Protein AF-A0A1V4XCW9-F1 (afdb_monomer)

Solvent-accessible surface area (backbone atoms only — not comparable to full-atom values): 20033 Å² total; per-residue (Å²): 127,62,71,46,76,52,77,39,90,44,66,61,58,43,36,72,59,49,71,72,40,57,70,70,56,43,50,50,51,51,46,51,49,26,52,54,48,49,51,53,38,52,75,67,67,59,54,74,45,78,21,30,33,41,34,39,37,40,27,34,53,61,89,70,92,69,70,61,66,30,37,52,61,34,38,53,49,46,48,46,66,32,39,36,74,55,40,26,84,46,72,50,64,82,24,41,66,46,79,45,79,48,78,47,79,40,89,50,46,22,29,34,44,34,44,31,52,49,78,91,74,78,90,78,79,98,69,96,74,84,88,85,92,74,85,83,91,84,80,89,85,80,87,88,79,87,87,83,91,84,81,89,86,85,88,79,92,82,81,86,76,82,77,77,81,76,78,90,66,85,81,62,92,49,61,95,77,58,79,28,65,54,40,99,88,38,76,74,34,51,79,41,70,45,45,62,88,55,59,72,63,80,49,80,86,63,50,78,41,62,34,56,51,36,49,61,49,40,48,72,29,35,50,99,82,27,43,38,40,42,50,73,63,30,56,49,63,40,84,87,50,79,66,46,68,47,46,58,91,91,50,73,60,70,68,50,53,51,52,50,49,66,77,46,51,68,57,81,79,72,52,71,66,58,50,50,53,50,51,53,51,53,51,53,57,51,55,68,65,68,71,70,70,84,79,80,85,81,92,76,88,81,80,78,80,84,85,81,85,77,83,81,90,81,89,80,134

pLDDT: mean 71.72, std 21.16, range [23.78, 92.94]

Nearest PDB structures (foldseek):
  2h8c-assembly2_D  TM=7.258E-01  e=3.796E-07  Escherichia coli
  1q8r-assembly1_B  TM=7.338E-01  e=4.925E-07  Escherichia coli
  2h8e-assembly1_A  TM=7.020E-01  e=1.225E-06  Escherichia coli
  3ct4-assembly1_A  TM=6.502E-01  e=2.212E-01  Lactococcus lactis subsp. lactis
  6bdx-assembly1_A  TM=5.555E-01  e=9.258E-01  Neisseria gonorrhoeae

Radius of gyration: 31.02 Å; Cα contacts (8 Å, |Δi|>4): 331; chains: 1; bounding box: 68×85×76 Å

Mean predicted aligned error: 20.86 Å

Secondary structure (DSSP, 8-state):
--EEEEEESSPPPPHHHHHHS-HHHHHHHHHHHHHHHHHHHHHTT----SSEEEEEEEEESS-----HHHHHHHHHHHHHHHHBTTTBS--STTTEEEEEEEEEE-SS-EEEEEEEEPP-------------S-PPP-----------------------------TTPPP-TTGGG---SS-TT-TTGGGSEE-TTS-----TTTTTSHHHHHHHHHHHHS-TT--BEEHHHHHS-----TT---B-TTS-HHHHHHHHHHHSPPPPPPPHHHHHHHHHHHHHHHHHHH------------PPPP-----------

Sequence (317 aa):
MKSMTFSLPFLPPSLNAYRNNHWRKQRSEEKTWKDYIAVKWAEMGRPKLKAVRIAMVFSFPDRRTRDLDNYLATGSKLVGDAVKGLFISDDSPEHLTAWSFRFEFGDEAKTTVVIEEADRKDGGCISGGQAAFWEDPSAPSSKMTAGEQVSAERLSGRQEMEVVPTSGRPVCTLYENCIAPLCPLDRSSLNGIWYPDEEICRSRIHGNLSWMRAQRKIAKSANRTSGYFTLAMLNRNCIIRPGITGLDPNEPEEPQLKRWLDDHPVKREMSEEEILMRKSLAQRCLVRKGDKVPVEGVSTPISKPPLKRGEGRKKCP

Foldseek 3Di:
DDKDKDKDQAAFPFQVVLVPDDVVVNVVSLVVLLVVVQVSCVVVVQAAAAAKEKEKEWEAQDPDDDDVVRRVVRVCVSNLSNCDPGHYVHSPCRRHVYYHYHYHYDNGTMMMMMIDHDDDDDDDDDDDDDDDDDDDPDDDDDDDDDDDDDDDDDDDDDDPPPPDDDPDQDDDPCVVPDQAQADPSDPVSLQDKAALPGDQDPDPVCCPQQLNVQSVLCNVQADNVQAIDHNVRSNAQFDRHRHHHHDHPVDDDPVRVVVSPVVTDHDDDDPPVRVVVVVVVVVVVVVVVVPPDDDDDDDDDDDDDDDDDDDDDDDDD

Structure (mmCIF, N/CA/C/O backbone):
data_AF-A0A1V4XCW9-F1
#
_entry.id   AF-A0A1V4XCW9-F1
#
loop_
_atom_site.group_PDB
_atom_site.id
_atom_site.type_symbol
_atom_site.label_atom_id
_atom_site.label_alt_id
_atom_site.label_comp_id
_atom_site.label_asym_id
_atom_site.label_entity_id
_atom_site.label_seq_id
_atom_site.pdbx_PDB_ins_code
_atom_site.Cartn_x
_atom_site.Cartn_y
_atom_site.Cartn_z
_atom_site.occupancy
_atom_site.B_iso_or_equiv
_atom_site.auth_seq_id
_atom_site.auth_comp_id
_atom_site.auth_asym_id
_atom_site.auth_atom_id
_atom_site.pdbx_PDB_model_num
ATOM 1 N N . MET A 1 1 ? -16.911 -3.435 35.996 1.00 61.16 1 MET A N 1
ATOM 2 C CA . MET A 1 1 ? -16.284 -2.813 34.812 1.00 61.16 1 MET A CA 1
ATOM 3 C C . MET A 1 1 ? -17.079 -3.224 33.592 1.00 61.16 1 MET A C 1
ATOM 5 O O . MET A 1 1 ? -17.386 -4.404 33.460 1.00 61.16 1 MET A O 1
ATOM 9 N N . LYS A 1 2 ? -17.503 -2.268 32.764 1.00 78.88 2 LYS A N 1
ATOM 10 C CA . LYS A 1 2 ? -18.264 -2.569 31.551 1.00 78.88 2 LYS A CA 1
ATOM 11 C C . LYS A 1 2 ? -17.269 -2.859 30.427 1.00 78.88 2 LYS A C 1
ATOM 13 O O . LYS A 1 2 ? -16.541 -1.956 30.024 1.00 78.88 2 LYS A O 1
ATOM 18 N N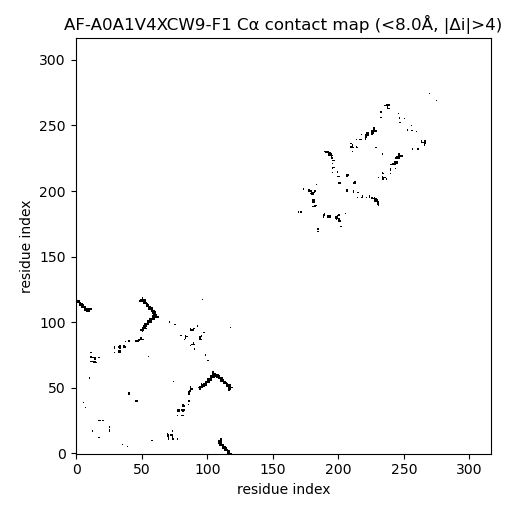 . SER A 1 3 ? -17.223 -4.103 29.957 1.00 86.94 3 SER A N 1
ATOM 19 C CA . SER A 1 3 ? -16.445 -4.495 28.779 1.00 86.94 3 SER A CA 1
ATOM 20 C C . SER A 1 3 ? -17.378 -4.777 27.605 1.00 86.94 3 SER A C 1
ATOM 22 O O . SER A 1 3 ? -18.493 -5.277 27.762 1.00 86.94 3 SER A O 1
ATOM 24 N N . MET A 1 4 ? -16.943 -4.390 26.414 1.00 90.69 4 MET A N 1
ATOM 25 C CA . MET A 1 4 ? -17.666 -4.565 25.160 1.00 90.69 4 MET A CA 1
ATOM 26 C C . MET A 1 4 ? -16.711 -5.168 24.152 1.00 90.69 4 MET A C 1
ATOM 28 O O . MET A 1 4 ? -15.603 -4.672 23.987 1.00 90.69 4 MET A O 1
ATOM 32 N N . THR A 1 5 ? -17.139 -6.219 23.466 1.00 92.88 5 THR A N 1
ATOM 33 C CA . THR A 1 5 ? -16.311 -6.894 22.466 1.00 92.88 5 THR A CA 1
ATOM 34 C C . THR A 1 5 ? -17.093 -7.036 21.177 1.00 92.88 5 THR A C 1
ATOM 36 O O . THR A 1 5 ? -18.246 -7.462 21.193 1.00 92.88 5 THR A O 1
ATOM 39 N N . PHE A 1 6 ? -16.465 -6.700 20.056 1.00 91.06 6 PHE A N 1
ATOM 40 C CA . PHE A 1 6 ? -17.024 -6.936 18.731 1.00 91.06 6 PHE A CA 1
ATOM 41 C C . PHE A 1 6 ? -15.922 -7.263 17.722 1.00 91.06 6 PHE A C 1
ATOM 43 O O . PHE A 1 6 ? -14.761 -6.896 17.898 1.00 91.06 6 PHE A O 1
ATOM 50 N N . SER A 1 7 ? -16.291 -7.959 16.649 1.00 89.38 7 SER A N 1
ATOM 51 C CA . SER A 1 7 ? -15.378 -8.355 15.578 1.00 89.38 7 SER A CA 1
ATOM 52 C C . SER A 1 7 ? -15.659 -7.606 14.277 1.00 89.38 7 SER A C 1
ATOM 54 O O . SER A 1 7 ? -16.801 -7.278 13.943 1.00 89.38 7 SER A O 1
ATOM 56 N N . LEU A 1 8 ? -14.585 -7.347 13.538 1.00 88.25 8 LEU A N 1
ATOM 57 C CA . LEU A 1 8 ? -14.571 -6.811 12.185 1.00 88.25 8 LEU A CA 1
ATOM 58 C C . LEU A 1 8 ? -14.056 -7.906 11.238 1.00 88.25 8 LEU A C 1
ATOM 60 O O . LEU A 1 8 ? -13.024 -8.513 11.544 1.00 88.25 8 LEU A O 1
ATOM 64 N N . PRO A 1 9 ? -14.708 -8.149 10.086 1.00 86.56 9 PRO A N 1
ATOM 65 C CA . PRO A 1 9 ? -14.378 -9.256 9.180 1.00 86.56 9 PRO A CA 1
ATOM 66 C C . PRO A 1 9 ? -13.157 -8.968 8.284 1.00 86.56 9 PRO A C 1
ATOM 68 O O . PRO A 1 9 ? -13.053 -9.477 7.172 1.00 86.56 9 PRO A O 1
ATOM 71 N N . PHE A 1 10 ? -12.264 -8.078 8.714 1.00 85.88 10 PHE A N 1
ATOM 72 C CA . PHE A 1 10 ? -11.075 -7.692 7.966 1.00 85.88 10 PHE A CA 1
ATOM 73 C C . PHE A 1 10 ? -9.949 -7.245 8.900 1.00 85.88 10 PHE A C 1
ATOM 75 O O . PHE A 1 10 ? -10.158 -6.896 10.065 1.00 85.88 10 PHE A O 1
ATOM 82 N N . LEU A 1 11 ? -8.733 -7.245 8.357 1.00 85.50 11 LEU A N 1
ATOM 83 C CA . LEU A 1 11 ? -7.527 -6.710 8.985 1.00 85.50 11 LEU A CA 1
ATOM 84 C C . LEU A 1 11 ? -7.263 -5.287 8.484 1.00 85.50 11 LEU A C 1
ATOM 86 O O . LEU A 1 11 ? -7.610 -4.979 7.339 1.00 85.50 11 LEU A O 1
ATOM 90 N N . PRO A 1 12 ? -6.615 -4.416 9.277 1.00 84.81 12 PRO A N 1
ATOM 91 C CA . PRO A 1 12 ? -6.195 -3.124 8.763 1.00 84.81 12 PRO A CA 1
ATOM 92 C C . PRO A 1 12 ? -5.163 -3.331 7.650 1.00 84.81 12 PRO A C 1
ATOM 94 O O . PRO A 1 12 ? -4.365 -4.277 7.706 1.00 84.81 12 PRO A O 1
ATOM 97 N N . PRO A 1 13 ? -5.136 -2.455 6.632 1.00 80.81 13 PRO A N 1
ATOM 98 C CA . PRO A 1 13 ? -4.057 -2.488 5.663 1.00 80.81 13 PRO A CA 1
ATOM 99 C C . PRO A 1 13 ? -2.724 -2.267 6.384 1.00 80.81 13 PRO A C 1
ATOM 101 O O . PRO A 1 13 ? -2.651 -1.557 7.386 1.00 80.81 13 PRO A O 1
ATOM 104 N N . SER A 1 14 ? -1.641 -2.838 5.856 1.00 77.31 14 SER A N 1
ATOM 105 C CA . SER A 1 14 ? -0.312 -2.519 6.380 1.00 77.31 14 SER A CA 1
ATOM 106 C C . SER A 1 14 ? -0.042 -1.018 6.245 1.00 77.31 14 SER A C 1
ATOM 108 O O . SER A 1 14 ? -0.452 -0.399 5.259 1.00 77.31 14 SER A O 1
ATOM 110 N N . LEU A 1 15 ? 0.697 -0.427 7.186 1.00 76.88 15 LEU A N 1
ATOM 111 C CA . LEU A 1 15 ? 1.040 1.001 7.158 1.00 76.88 15 LEU A CA 1
ATOM 112 C C . LEU A 1 15 ? 1.657 1.431 5.821 1.00 76.88 15 LEU A C 1
ATOM 114 O O . LEU A 1 15 ? 1.330 2.490 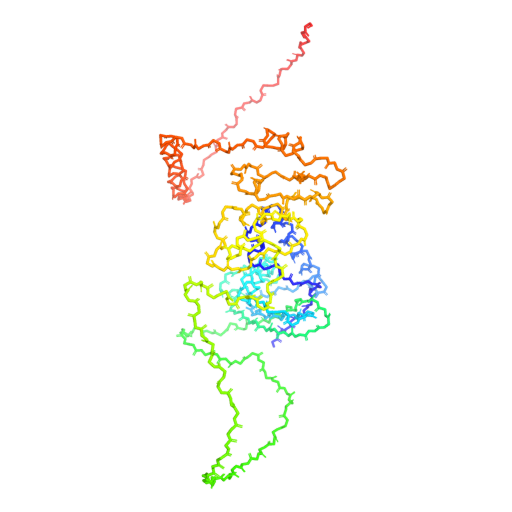5.285 1.00 76.88 15 LEU A O 1
ATOM 118 N N . ASN A 1 16 ? 2.505 0.580 5.242 1.00 73.62 16 ASN A N 1
ATOM 119 C CA . ASN A 1 16 ? 3.094 0.814 3.928 1.00 73.62 16 ASN A CA 1
ATOM 120 C C . ASN A 1 16 ? 2.043 0.853 2.811 1.00 73.62 16 ASN A C 1
ATOM 122 O O . ASN A 1 16 ? 2.125 1.706 1.927 1.00 73.62 16 ASN A O 1
ATOM 126 N N . ALA A 1 17 ? 1.044 -0.029 2.833 1.00 72.06 17 ALA A N 1
ATOM 127 C CA . ALA A 1 17 ? -0.061 0.031 1.882 1.00 72.06 17 ALA A CA 1
ATOM 128 C C . ALA A 1 17 ? -0.938 1.269 2.129 1.00 72.06 17 ALA A C 1
ATOM 130 O O . ALA A 1 17 ? -1.291 1.973 1.184 1.00 72.06 17 ALA A O 1
ATOM 131 N N . TYR A 1 18 ? -1.237 1.572 3.394 1.00 76.88 18 TYR A N 1
ATOM 132 C CA . TYR A 1 18 ? -2.074 2.697 3.787 1.00 76.88 18 TYR A CA 1
ATOM 133 C C . TYR A 1 18 ? -1.472 4.038 3.349 1.00 76.88 18 TYR A C 1
ATOM 135 O O . TYR A 1 18 ? -2.113 4.791 2.619 1.00 76.88 18 TYR A O 1
ATOM 143 N N . ARG A 1 19 ? -0.205 4.305 3.692 1.00 73.12 19 ARG A N 1
ATOM 144 C CA . ARG A 1 19 ? 0.488 5.572 3.388 1.00 73.12 19 ARG A CA 1
ATOM 145 C C . ARG A 1 19 ? 0.697 5.817 1.898 1.00 73.12 19 ARG A C 1
ATOM 147 O O . ARG A 1 19 ? 0.644 6.963 1.465 1.00 73.12 19 ARG A O 1
ATOM 154 N N . ASN A 1 20 ? 0.940 4.760 1.125 1.00 70.50 20 ASN A N 1
ATOM 155 C CA . ASN A 1 20 ? 1.192 4.874 -0.312 1.00 70.50 20 ASN A CA 1
ATOM 156 C C . ASN A 1 20 ? -0.097 4.921 -1.149 1.00 70.50 20 ASN A C 1
ATOM 158 O O . ASN A 1 20 ? -0.039 5.225 -2.341 1.00 70.50 20 ASN A O 1
ATOM 162 N N . ASN A 1 21 ? -1.259 4.626 -0.558 1.00 73.88 21 ASN A N 1
ATOM 163 C CA . ASN A 1 21 ? -2.537 4.760 -1.245 1.00 73.88 21 ASN A CA 1
ATOM 164 C C . ASN A 1 21 ? -2.894 6.236 -1.468 1.00 73.88 21 ASN A C 1
ATOM 166 O O . ASN A 1 21 ? -2.635 7.104 -0.640 1.00 73.88 21 ASN A O 1
ATOM 170 N N . HIS A 1 22 ? -3.571 6.512 -2.582 1.00 77.56 22 HIS A N 1
ATOM 171 C CA . HIS A 1 22 ? -4.156 7.825 -2.833 1.00 77.56 22 HIS A CA 1
ATOM 172 C C . HIS A 1 22 ? -5.149 8.196 -1.715 1.00 77.56 22 HIS A C 1
ATOM 174 O O . HIS A 1 22 ? -5.923 7.346 -1.269 1.00 77.56 22 HIS A O 1
ATOM 180 N N . TRP A 1 23 ? -5.188 9.472 -1.312 1.00 71.19 23 TRP A N 1
ATOM 181 C CA . TRP A 1 23 ? -6.018 9.976 -0.203 1.00 71.19 23 TRP A CA 1
ATOM 182 C C . TRP A 1 23 ? -7.498 9.577 -0.312 1.00 71.19 23 TRP A C 1
ATOM 184 O O . TRP A 1 23 ? -8.164 9.361 0.694 1.00 71.19 23 TRP A O 1
ATOM 194 N N . ARG A 1 24 ? -8.028 9.431 -1.536 1.00 72.88 24 ARG A N 1
ATOM 195 C CA . ARG A 1 24 ? -9.410 8.971 -1.765 1.00 72.88 24 ARG A CA 1
ATOM 196 C C . ARG A 1 24 ? -9.630 7.536 -1.277 1.00 72.88 24 ARG A C 1
ATOM 198 O O . ARG A 1 24 ? -10.672 7.250 -0.702 1.00 72.88 24 ARG A O 1
ATOM 205 N N . LYS A 1 25 ? -8.657 6.651 -1.498 1.00 75.50 25 LYS A N 1
ATOM 206 C CA . LYS A 1 25 ? -8.704 5.256 -1.047 1.00 75.50 25 LYS A CA 1
ATOM 207 C C . LYS A 1 25 ? -8.477 5.160 0.462 1.00 75.50 25 LYS A C 1
ATOM 209 O O . LYS A 1 25 ? -9.188 4.408 1.107 1.00 75.50 25 LYS A O 1
ATOM 214 N N . GLN A 1 26 ? -7.583 5.982 1.022 1.00 81.75 26 GLN A N 1
ATOM 215 C CA . GLN A 1 26 ? -7.432 6.116 2.480 1.00 81.75 26 GLN A CA 1
ATOM 216 C C . GLN A 1 26 ? -8.751 6.536 3.141 1.00 81.75 26 GLN A C 1
ATOM 218 O O . GLN A 1 26 ? -9.219 5.854 4.039 1.00 81.75 26 GLN A O 1
ATOM 223 N N . ARG A 1 27 ? -9.418 7.579 2.627 1.00 80.12 27 ARG A N 1
ATOM 224 C CA . ARG A 1 27 ? -10.739 7.994 3.132 1.00 80.12 27 ARG A CA 1
ATOM 225 C C . ARG A 1 27 ? -11.809 6.922 2.972 1.00 80.12 27 ARG A C 1
ATOM 227 O O . ARG A 1 27 ? -12.695 6.833 3.810 1.00 80.12 27 ARG A O 1
ATOM 234 N N . SER A 1 28 ? -11.767 6.156 1.882 1.00 80.06 28 SER A N 1
ATOM 235 C CA . SER A 1 28 ? -12.690 5.035 1.693 1.00 80.06 28 SER A CA 1
ATOM 236 C C . SER A 1 28 ? -12.480 3.972 2.766 1.00 80.06 28 SER A C 1
ATOM 238 O O . SER A 1 28 ? -13.460 3.481 3.305 1.00 80.06 28 SER A O 1
ATOM 240 N N . GLU A 1 29 ? -11.227 3.655 3.096 1.00 84.81 29 GLU A N 1
ATOM 241 C CA . GLU A 1 29 ? -10.878 2.723 4.169 1.00 84.81 29 GLU A CA 1
ATOM 242 C C . GLU A 1 29 ? -11.327 3.263 5.533 1.00 84.81 29 GLU A C 1
ATOM 244 O O . GLU A 1 29 ? -12.077 2.598 6.236 1.00 84.81 29 GLU A O 1
ATOM 249 N N . GLU A 1 30 ? -10.964 4.506 5.872 1.00 88.69 30 GLU A N 1
ATOM 250 C CA . GLU A 1 30 ? -11.410 5.174 7.105 1.00 88.69 30 GLU A CA 1
ATOM 251 C C . GLU A 1 30 ? -12.933 5.154 7.235 1.00 88.69 30 GLU A C 1
ATOM 253 O O . GLU A 1 30 ? -13.461 4.888 8.312 1.00 88.69 30 GLU A O 1
ATOM 258 N N . LYS A 1 31 ? -13.647 5.408 6.133 1.00 88.50 31 LYS A N 1
ATOM 259 C CA . LYS A 1 31 ? -15.105 5.348 6.102 1.00 88.50 31 LYS A CA 1
ATOM 260 C C . LYS A 1 31 ? -15.612 3.933 6.381 1.00 88.50 31 LYS A C 1
ATOM 262 O O . LYS A 1 31 ? -16.481 3.788 7.228 1.00 88.50 31 LYS A O 1
ATOM 267 N N . THR A 1 32 ? -15.065 2.907 5.729 1.00 86.38 32 THR A N 1
ATOM 268 C CA . THR A 1 32 ? -15.453 1.510 5.980 1.00 86.38 32 THR A CA 1
ATOM 269 C C . THR A 1 32 ? -15.296 1.155 7.458 1.00 86.38 32 THR A C 1
ATOM 271 O O . THR A 1 32 ? -16.225 0.629 8.064 1.00 86.38 32 THR A O 1
ATOM 274 N N . TRP A 1 33 ? -14.158 1.494 8.067 1.00 90.75 33 TRP A N 1
ATOM 275 C CA . TRP A 1 33 ? -13.916 1.235 9.489 1.00 90.75 33 TRP A CA 1
ATOM 276 C C . TRP A 1 33 ? -14.916 1.969 10.387 1.00 90.75 33 TRP A C 1
ATOM 278 O O . TRP A 1 33 ? -15.499 1.358 11.284 1.00 90.75 33 TRP A O 1
ATOM 288 N N . LYS A 1 34 ? -15.169 3.253 10.108 1.00 91.19 34 LYS A N 1
ATOM 289 C CA . LYS A 1 34 ? -16.169 4.060 10.822 1.00 91.19 34 LYS A CA 1
ATOM 290 C C . LYS A 1 34 ? -17.568 3.474 10.717 1.00 91.19 34 LYS A C 1
ATOM 292 O O . LYS A 1 34 ? -18.239 3.355 11.735 1.00 91.19 34 LYS A O 1
ATOM 297 N N . ASP A 1 35 ? -17.986 3.080 9.520 1.00 90.06 35 ASP A N 1
ATOM 298 C CA . ASP A 1 35 ? -19.326 2.553 9.271 1.00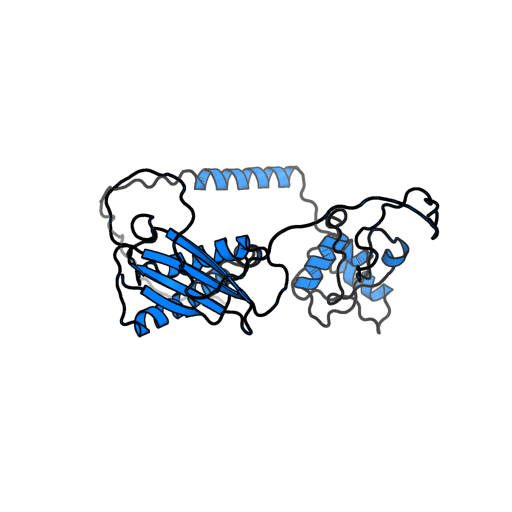 90.06 35 ASP A CA 1
ATOM 299 C C . ASP A 1 35 ? -19.535 1.223 10.017 1.00 90.06 35 ASP A C 1
ATOM 301 O O . ASP A 1 35 ? -20.531 1.065 10.722 1.00 90.06 35 ASP A O 1
ATOM 305 N N . TYR A 1 36 ? -18.574 0.293 9.959 1.00 90.56 36 TYR A N 1
ATOM 306 C CA . TYR A 1 36 ? -18.667 -0.979 10.688 1.00 90.56 36 TYR A CA 1
ATOM 307 C C . TYR A 1 36 ? -18.702 -0.785 12.207 1.00 90.56 36 TYR A C 1
ATOM 309 O O . TYR A 1 36 ? -19.537 -1.379 12.892 1.00 90.56 36 TYR A O 1
ATOM 317 N N . ILE A 1 37 ? -17.818 0.059 12.744 1.00 91.12 37 ILE A N 1
ATOM 318 C CA . ILE A 1 37 ? -17.775 0.338 14.184 1.00 91.12 37 ILE A CA 1
ATOM 319 C C . ILE A 1 37 ? -19.049 1.071 14.626 1.00 91.12 37 ILE A C 1
ATOM 321 O O . ILE A 1 37 ? -19.578 0.764 15.691 1.00 91.12 37 ILE A O 1
ATOM 325 N N . ALA A 1 38 ? -19.598 1.969 13.803 1.00 88.00 38 ALA A N 1
ATOM 326 C CA . ALA A 1 38 ? -20.871 2.638 14.067 1.00 88.00 38 ALA A CA 1
ATOM 327 C C . ALA A 1 38 ? -22.053 1.665 14.114 1.00 88.00 38 ALA A C 1
ATOM 329 O O . ALA A 1 38 ? -22.908 1.790 14.992 1.00 88.00 38 ALA A O 1
ATOM 330 N N . VAL A 1 39 ? -22.087 0.676 13.216 1.00 90.06 39 VAL A N 1
ATOM 331 C CA . VAL A 1 39 ? -23.091 -0.396 13.250 1.00 90.06 39 VAL A CA 1
ATOM 332 C C . VAL A 1 39 ? -22.960 -1.198 14.544 1.00 90.06 39 VAL A C 1
ATOM 334 O O . VAL A 1 39 ? -23.947 -1.339 15.263 1.00 90.06 39 VAL A O 1
ATOM 337 N N . LYS A 1 40 ? -21.747 -1.630 14.914 1.00 89.75 40 LYS A N 1
ATOM 338 C CA . LYS A 1 40 ? -21.512 -2.359 16.174 1.00 89.75 40 LYS A CA 1
ATOM 339 C C . LYS A 1 40 ? -21.862 -1.537 17.411 1.00 89.75 40 LYS A C 1
ATOM 341 O O . LYS A 1 40 ? -22.488 -2.045 18.336 1.00 89.75 40 LYS A O 1
ATOM 346 N N . TRP A 1 41 ? -21.537 -0.251 17.414 1.00 90.62 41 TRP A N 1
ATOM 347 C CA . TRP A 1 41 ? -21.943 0.682 18.461 1.00 90.62 41 TRP A CA 1
ATOM 348 C C . TRP A 1 41 ? -23.468 0.789 18.588 1.00 90.62 41 TRP A C 1
ATOM 350 O O . TRP A 1 41 ? -24.001 0.773 19.700 1.00 90.62 41 TRP A O 1
ATOM 360 N N . ALA A 1 42 ? -24.181 0.866 17.463 1.00 89.44 42 ALA A N 1
ATOM 361 C CA . ALA A 1 42 ? -25.637 0.912 17.450 1.00 89.44 42 ALA A CA 1
ATOM 362 C C . ALA A 1 42 ? -26.268 -0.403 17.940 1.00 89.44 42 ALA A C 1
ATOM 364 O O . ALA A 1 42 ? -27.190 -0.344 18.752 1.00 89.44 42 ALA A O 1
ATOM 365 N N . GLU A 1 43 ? -25.744 -1.557 17.513 1.00 88.25 43 GLU A N 1
ATOM 366 C CA . GLU A 1 43 ? -26.160 -2.892 17.980 1.00 88.25 43 GLU A CA 1
ATOM 367 C C . GLU A 1 43 ? -26.004 -3.040 19.502 1.00 88.25 43 GLU A C 1
ATOM 369 O O . GLU A 1 43 ? -26.848 -3.641 20.160 1.00 88.25 43 GLU A O 1
ATOM 374 N N . MET A 1 44 ? -24.971 -2.426 20.085 1.00 88.12 44 MET A N 1
ATOM 375 C CA . MET A 1 44 ? -24.712 -2.433 21.530 1.00 88.12 44 MET A CA 1
ATOM 376 C C . MET A 1 44 ? -25.527 -1.396 22.325 1.00 88.12 44 MET A C 1
ATOM 378 O O . MET A 1 44 ? -25.251 -1.161 23.504 1.00 88.12 44 MET A O 1
ATOM 382 N N . GLY A 1 45 ? -26.518 -0.749 21.707 1.00 88.56 45 GLY A N 1
ATOM 383 C CA . GLY A 1 45 ? -27.382 0.222 22.382 1.00 88.56 45 GLY A CA 1
ATOM 384 C C . GLY A 1 45 ? -26.764 1.613 22.534 1.00 88.56 45 GLY A C 1
ATOM 385 O O . GLY A 1 45 ? -27.136 2.354 23.441 1.00 88.56 45 GLY A O 1
ATOM 386 N N . ARG A 1 46 ? -25.831 1.983 21.646 1.00 90.06 46 ARG A N 1
ATOM 387 C CA . ARG A 1 46 ? -25.215 3.322 21.567 1.00 90.06 46 ARG A CA 1
ATOM 388 C C . ARG A 1 46 ? -24.577 3.800 22.882 1.00 90.06 46 ARG A C 1
ATOM 390 O O . ARG A 1 46 ? -24.863 4.912 23.340 1.00 90.06 46 ARG A O 1
ATOM 397 N N . PRO A 1 47 ? -23.717 2.983 23.511 1.00 90.06 47 PRO A N 1
ATOM 398 C CA . PRO A 1 47 ? -23.096 3.338 24.776 1.00 90.06 47 PRO A CA 1
ATOM 399 C C . PRO A 1 47 ? -22.192 4.566 24.631 1.00 90.06 47 PRO A C 1
ATOM 401 O O . PRO A 1 47 ? -21.487 4.716 23.634 1.00 90.06 47 PRO A O 1
ATOM 404 N N . LYS A 1 48 ? -22.178 5.416 25.659 1.00 89.31 48 LYS A N 1
ATOM 405 C CA . LYS A 1 48 ? -21.211 6.507 25.810 1.00 89.31 48 LYS A CA 1
ATOM 406 C C . LYS A 1 48 ? -20.429 6.297 27.099 1.00 89.31 48 LYS A C 1
ATOM 408 O O . LYS A 1 48 ? -21.033 6.142 28.157 1.00 89.31 48 LYS A O 1
ATOM 413 N N . LEU A 1 49 ? -19.110 6.282 26.984 1.00 87.88 49 LEU A N 1
ATOM 414 C CA . LEU A 1 49 ? -18.146 6.019 28.045 1.00 87.88 49 LEU A CA 1
ATOM 415 C C . LEU A 1 49 ? -17.297 7.277 28.259 1.00 87.88 49 LEU A C 1
ATOM 417 O O . LEU A 1 49 ? -17.020 8.023 27.318 1.00 87.88 49 LEU A O 1
ATOM 421 N N . LYS A 1 50 ? -16.899 7.535 29.507 1.00 85.56 50 LYS A N 1
ATOM 422 C CA . LYS A 1 50 ? -16.087 8.720 29.839 1.00 85.56 50 LYS A CA 1
ATOM 423 C C . LYS A 1 50 ? -14.615 8.520 29.502 1.00 85.56 50 LYS A C 1
ATOM 425 O O . LYS A 1 50 ? -13.990 9.435 28.975 1.00 85.56 50 LYS A O 1
ATOM 430 N N . ALA A 1 51 ? -14.083 7.348 29.823 1.00 87.75 51 ALA A N 1
ATOM 431 C CA . ALA A 1 51 ? -12.713 6.958 29.544 1.00 87.75 51 ALA A CA 1
ATOM 432 C C . ALA A 1 51 ? -12.679 5.468 29.206 1.00 87.75 51 ALA A C 1
ATOM 434 O O . ALA A 1 51 ? -13.434 4.685 29.787 1.00 87.75 51 ALA A O 1
ATOM 435 N N . VAL A 1 52 ? -11.827 5.079 28.261 1.00 89.88 52 VAL A N 1
ATOM 436 C CA . VAL A 1 52 ? -11.739 3.704 27.775 1.00 89.88 52 VAL A CA 1
ATOM 437 C C . VAL A 1 52 ? -10.305 3.208 27.681 1.00 89.88 52 VAL A C 1
ATOM 439 O O . VAL A 1 52 ? -9.355 3.982 27.524 1.00 89.88 52 VAL A O 1
ATOM 442 N N . ARG A 1 53 ? -10.166 1.887 27.746 1.00 90.00 53 ARG A N 1
ATOM 443 C CA . ARG A 1 53 ? -9.000 1.128 27.293 1.00 90.00 53 ARG A CA 1
ATOM 444 C C . ARG A 1 53 ? -9.428 0.292 26.101 1.00 90.00 53 ARG A C 1
ATOM 446 O O . ARG A 1 53 ? -10.487 -0.333 26.143 1.00 90.00 53 ARG A O 1
ATOM 453 N N . ILE A 1 54 ? -8.630 0.301 25.039 1.00 92.12 54 ILE A N 1
ATOM 454 C CA . ILE A 1 54 ? -8.932 -0.462 23.827 1.00 92.12 54 ILE A CA 1
ATOM 455 C C . ILE A 1 54 ? -7.917 -1.585 23.686 1.00 92.12 54 ILE A C 1
ATOM 457 O O . ILE A 1 54 ? -6.713 -1.336 23.650 1.00 92.12 54 ILE A O 1
ATOM 461 N N . ALA A 1 55 ? -8.400 -2.816 23.549 1.00 92.31 55 ALA A N 1
ATOM 462 C CA . ALA A 1 55 ? -7.585 -3.933 23.112 1.00 92.31 55 ALA A CA 1
ATOM 463 C C . ALA A 1 55 ? -7.973 -4.371 21.699 1.00 92.31 55 ALA A C 1
ATOM 465 O O . ALA A 1 55 ? -9.152 -4.457 21.359 1.00 92.31 55 ALA A O 1
ATOM 466 N N . MET A 1 56 ? -6.974 -4.650 20.869 1.00 91.06 56 MET A N 1
ATOM 467 C CA . MET A 1 56 ? -7.159 -5.167 19.519 1.00 91.06 56 MET A CA 1
ATOM 468 C C . MET A 1 56 ? -6.512 -6.541 19.401 1.00 91.06 56 MET A C 1
ATOM 470 O O . MET A 1 56 ? -5.332 -6.706 19.708 1.00 91.06 56 MET A O 1
ATOM 474 N N . VAL A 1 57 ? -7.276 -7.516 18.920 1.00 90.50 57 VAL A N 1
ATOM 475 C CA . VAL A 1 57 ? -6.774 -8.846 18.579 1.00 90.50 57 VAL A CA 1
ATOM 476 C C . VAL A 1 57 ? -6.841 -9.004 17.069 1.00 90.50 57 VAL A C 1
ATOM 478 O O . VAL A 1 57 ? -7.920 -8.926 16.482 1.00 90.50 57 VAL A O 1
ATOM 481 N N . PHE A 1 58 ? -5.692 -9.207 16.432 1.00 87.44 58 PHE A N 1
ATOM 482 C CA . PHE A 1 58 ? -5.631 -9.502 15.004 1.00 87.44 58 PHE A CA 1
ATOM 483 C C . PHE A 1 58 ? -5.517 -11.008 14.802 1.00 87.44 58 PHE A C 1
ATOM 485 O O . PHE A 1 58 ? -4.537 -11.618 15.232 1.00 87.44 58 PHE A O 1
ATOM 492 N N . SER A 1 59 ? -6.508 -11.583 14.128 1.00 86.25 59 SER A N 1
ATOM 493 C CA . SER A 1 59 ? -6.517 -12.984 13.723 1.00 86.25 59 SER A CA 1
ATOM 494 C C . SER A 1 59 ? -6.051 -13.075 12.275 1.00 86.25 59 SER A C 1
ATOM 496 O O . SER A 1 59 ? -6.664 -12.475 11.385 1.00 86.25 59 SER A O 1
ATOM 498 N N . PHE A 1 60 ? -4.938 -13.767 12.036 1.00 77.69 60 PHE A N 1
ATOM 499 C CA . PHE A 1 60 ? -4.399 -13.962 10.691 1.00 77.69 60 PHE A CA 1
ATOM 500 C C . PHE A 1 60 ? -4.719 -15.372 10.175 1.00 77.69 60 PHE A C 1
ATOM 502 O O . PHE A 1 60 ? -4.465 -16.334 10.902 1.00 77.69 60 PHE A O 1
ATOM 509 N N . PRO A 1 61 ? -5.174 -15.508 8.912 1.00 76.50 61 PRO A N 1
ATOM 510 C CA . PRO A 1 61 ? -5.537 -16.794 8.307 1.00 76.50 61 PRO A CA 1
ATOM 511 C C . PRO A 1 61 ? -4.320 -17.652 7.939 1.00 76.50 61 PRO A C 1
ATOM 513 O O . PRO A 1 61 ? -4.437 -18.806 7.543 1.00 76.50 61 PRO A O 1
ATOM 516 N N . ASP A 1 62 ? -3.124 -17.067 7.982 1.00 74.06 62 ASP A N 1
ATOM 517 C CA . ASP A 1 62 ? -1.909 -17.718 7.533 1.00 74.06 62 ASP A CA 1
ATOM 518 C C . ASP A 1 62 ? -0.710 -17.317 8.397 1.00 74.06 62 ASP A C 1
ATOM 520 O O . ASP A 1 62 ? -0.673 -16.255 9.027 1.00 74.06 62 ASP A O 1
ATOM 524 N N . ARG A 1 63 ? 0.315 -18.171 8.376 1.00 70.06 63 ARG A N 1
ATOM 525 C CA . ARG A 1 63 ? 1.561 -17.988 9.130 1.00 70.06 63 ARG A CA 1
ATOM 526 C C . ARG A 1 63 ? 2.617 -17.176 8.372 1.00 70.06 63 ARG A C 1
ATOM 528 O O . ARG A 1 63 ? 3.804 -17.300 8.662 1.00 70.06 63 ARG A O 1
ATOM 535 N N . ARG A 1 64 ? 2.235 -16.367 7.373 1.00 66.06 64 ARG A N 1
ATOM 536 C CA . ARG A 1 64 ? 3.204 -15.516 6.663 1.00 66.06 64 ARG A CA 1
ATOM 537 C C . ARG A 1 64 ? 3.801 -14.504 7.634 1.00 66.06 64 ARG A C 1
ATOM 539 O O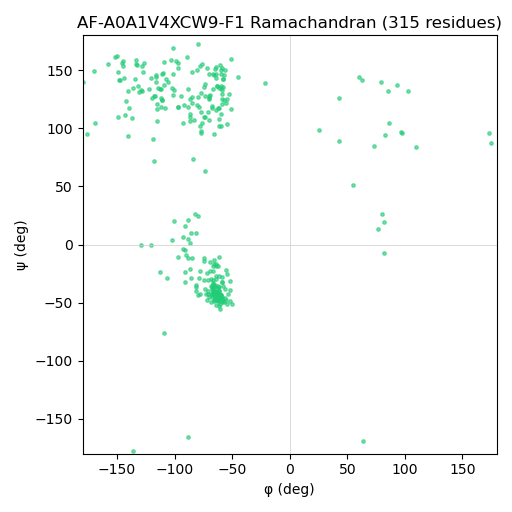 . ARG A 1 64 ? 3.080 -13.856 8.396 1.00 66.06 64 ARG A O 1
ATOM 546 N N . THR A 1 65 ? 5.114 -14.321 7.546 1.00 55.72 65 THR A N 1
ATOM 547 C CA . THR A 1 65 ? 5.835 -13.309 8.316 1.00 55.72 65 THR A CA 1
ATOM 548 C C . THR A 1 65 ? 5.313 -11.923 7.950 1.00 55.72 65 THR A C 1
ATOM 550 O O . THR A 1 65 ? 5.398 -11.490 6.799 1.00 55.72 65 THR A O 1
ATOM 553 N N . ARG A 1 66 ? 4.750 -11.229 8.937 1.00 68.81 66 ARG A N 1
ATOM 554 C CA . ARG A 1 66 ? 4.225 -9.870 8.815 1.00 68.81 66 ARG A CA 1
ATOM 555 C C . ARG A 1 66 ? 4.970 -8.973 9.785 1.00 68.81 66 ARG A C 1
ATOM 557 O O . ARG A 1 66 ? 5.298 -9.380 10.891 1.00 68.81 66 ARG A O 1
ATOM 564 N N . ASP A 1 67 ? 5.207 -7.746 9.353 1.00 70.00 67 ASP A N 1
ATOM 565 C CA . ASP A 1 67 ? 5.708 -6.693 10.223 1.00 70.00 67 ASP A CA 1
ATOM 566 C C . ASP A 1 67 ? 4.545 -6.189 11.091 1.00 70.00 67 ASP A C 1
ATOM 568 O O . ASP A 1 67 ? 3.629 -5.535 10.583 1.00 70.00 67 ASP A O 1
ATOM 572 N N . LEU A 1 68 ? 4.542 -6.592 12.364 1.00 68.94 68 LEU A N 1
ATOM 573 C CA . LEU A 1 68 ? 3.456 -6.350 13.318 1.00 68.94 68 LEU A CA 1
ATOM 574 C C . LEU A 1 68 ? 3.246 -4.852 13.558 1.00 68.94 68 LEU A C 1
ATOM 576 O O . LEU A 1 68 ? 2.101 -4.397 13.591 1.00 68.94 68 LEU A O 1
ATOM 580 N N . ASP A 1 69 ? 4.329 -4.076 13.594 1.00 73.06 69 ASP A N 1
ATOM 581 C CA . ASP A 1 69 ? 4.300 -2.628 13.822 1.00 73.06 69 ASP A CA 1
ATOM 582 C C . ASP A 1 69 ? 3.452 -1.904 12.766 1.00 73.06 69 ASP A C 1
ATOM 584 O O . ASP A 1 69 ? 2.736 -0.943 13.064 1.00 73.06 69 ASP A O 1
ATOM 588 N N . ASN A 1 70 ? 3.428 -2.420 11.532 1.00 73.12 70 ASN A N 1
ATOM 589 C CA . ASN A 1 70 ? 2.601 -1.863 10.462 1.00 73.12 70 ASN A CA 1
ATOM 590 C C . ASN A 1 70 ? 1.093 -2.015 10.716 1.00 73.12 70 ASN A C 1
ATOM 592 O O . ASN A 1 70 ? 0.317 -1.159 10.274 1.00 73.12 70 ASN A O 1
ATOM 596 N N . TYR A 1 71 ? 0.672 -3.099 11.370 1.00 77.69 71 TYR A N 1
ATOM 597 C CA . TYR A 1 71 ? -0.734 -3.346 11.705 1.00 77.69 71 TYR A CA 1
ATOM 598 C C . TYR A 1 71 ? -1.130 -2.587 12.971 1.00 77.69 71 TYR A C 1
ATOM 600 O O . TYR A 1 71 ? -2.219 -2.020 13.012 1.00 77.69 71 TYR A O 1
ATOM 608 N N . LEU A 1 72 ? -0.223 -2.484 13.947 1.00 83.56 72 LEU A N 1
ATOM 609 C CA . LEU A 1 72 ? -0.409 -1.678 15.157 1.00 83.56 72 LEU A CA 1
ATOM 610 C C . LEU A 1 72 ? -0.654 -0.201 14.828 1.00 83.56 72 LEU A C 1
ATOM 612 O O . LEU A 1 72 ? -1.628 0.394 15.295 1.00 83.56 72 LEU A O 1
ATOM 616 N N . ALA A 1 73 ? 0.193 0.385 13.977 1.00 80.50 73 ALA A N 1
ATOM 617 C CA . ALA A 1 73 ? 0.100 1.797 13.613 1.00 80.50 73 ALA A CA 1
ATOM 618 C C . ALA A 1 73 ? -1.194 2.123 12.850 1.00 80.50 73 ALA A C 1
ATOM 620 O O . ALA A 1 73 ? -1.823 3.154 13.082 1.00 80.50 73 ALA A O 1
ATOM 621 N N . THR A 1 74 ? -1.606 1.243 11.937 1.00 84.25 74 THR A N 1
ATOM 622 C CA . THR A 1 74 ? -2.795 1.485 11.109 1.00 84.25 74 THR A CA 1
ATOM 623 C C . THR A 1 74 ? -4.080 1.138 11.857 1.00 84.25 74 THR A C 1
ATOM 625 O O . THR A 1 74 ? -5.049 1.887 11.785 1.00 84.25 74 THR A O 1
ATOM 628 N N . GLY A 1 75 ? -4.081 0.042 12.619 1.00 86.81 75 GLY A N 1
ATOM 629 C CA . GLY A 1 75 ? -5.219 -0.389 13.426 1.00 86.81 75 GLY A CA 1
ATOM 630 C C . GLY A 1 75 ? -5.572 0.612 14.523 1.00 86.81 75 GLY A C 1
ATOM 631 O O . GLY A 1 75 ? -6.730 1.010 14.616 1.00 86.81 75 GLY A O 1
ATOM 632 N N . SER A 1 76 ? -4.582 1.083 15.291 1.00 88.25 76 SER A N 1
ATOM 633 C CA . SER A 1 76 ? -4.815 2.079 16.350 1.00 88.25 76 SER A CA 1
ATOM 634 C C . SER A 1 76 ? -5.366 3.393 15.795 1.00 88.25 76 SER A C 1
ATOM 636 O O . SER A 1 76 ? -6.316 3.942 16.348 1.00 88.25 76 SER A O 1
ATOM 638 N N . LYS A 1 77 ? -4.854 3.847 14.644 1.00 89.31 77 LYS A N 1
ATOM 639 C CA . LYS A 1 77 ? -5.384 5.019 13.943 1.00 89.31 77 LYS A CA 1
ATOM 640 C C . LYS A 1 77 ? -6.845 4.832 13.528 1.00 89.31 77 LYS A C 1
ATOM 642 O O . LYS A 1 77 ? -7.680 5.665 13.862 1.00 89.31 77 LYS A O 1
ATOM 647 N N . LEU A 1 78 ? -7.153 3.764 12.789 1.00 90.31 78 LEU A N 1
ATOM 648 C CA . LEU A 1 78 ? -8.489 3.555 12.221 1.00 90.31 78 LEU A CA 1
ATOM 649 C C . LEU A 1 78 ? -9.544 3.318 13.304 1.00 90.31 78 LEU A C 1
ATOM 651 O O . LEU A 1 78 ? -10.640 3.867 13.215 1.00 90.31 78 LEU A O 1
ATOM 655 N N . VAL A 1 79 ? -9.210 2.540 14.339 1.00 91.06 79 VAL A N 1
ATOM 656 C CA . VAL A 1 79 ? -10.110 2.307 15.475 1.00 91.06 79 VAL A CA 1
ATOM 657 C C . VAL A 1 79 ? -10.253 3.566 16.322 1.00 91.06 79 VAL A C 1
ATOM 659 O O . VAL A 1 79 ? -11.378 3.929 16.644 1.00 91.06 79 VAL A O 1
ATOM 662 N N . GLY A 1 80 ? -9.163 4.273 16.635 1.00 88.75 80 GLY A N 1
ATOM 663 C CA . GLY A 1 80 ? -9.222 5.522 17.402 1.00 88.75 80 GLY A CA 1
ATOM 664 C C . GLY A 1 80 ? -10.107 6.570 16.722 1.00 88.75 80 GLY A C 1
ATOM 665 O O . GLY A 1 80 ? -11.047 7.082 17.333 1.00 88.75 80 GLY A O 1
ATOM 666 N N . ASP A 1 81 ? -9.891 6.790 15.420 1.00 88.62 81 ASP A N 1
ATOM 667 C CA . ASP A 1 81 ? -10.682 7.718 14.602 1.00 88.62 81 ASP A CA 1
ATOM 668 C C . ASP A 1 81 ? -12.170 7.322 14.516 1.00 88.62 81 ASP A C 1
ATOM 670 O O . ASP A 1 81 ? -13.020 8.185 14.282 1.00 88.62 81 ASP A O 1
ATOM 674 N N . ALA A 1 82 ? -12.496 6.032 14.651 1.00 90.25 82 ALA A N 1
ATOM 675 C CA . ALA A 1 82 ? -13.859 5.511 14.552 1.00 90.25 82 ALA A CA 1
ATOM 676 C C . ALA A 1 82 ? -14.601 5.446 15.891 1.00 90.25 82 ALA A C 1
ATOM 678 O O . ALA A 1 82 ? -15.815 5.624 15.929 1.00 90.25 82 ALA A O 1
ATOM 679 N N . VAL A 1 83 ? -13.891 5.201 16.989 1.00 89.62 83 VAL A N 1
ATOM 680 C CA . VAL A 1 83 ? -14.462 5.161 18.342 1.00 89.62 83 VAL A CA 1
ATOM 681 C C . VAL A 1 83 ? -14.774 6.580 18.838 1.00 89.62 83 VAL A C 1
ATOM 683 O O . VAL A 1 83 ? -15.752 6.781 19.570 1.00 89.62 83 VAL A O 1
ATOM 686 N N . LYS A 1 84 ? -13.992 7.570 18.386 1.00 88.81 84 LYS A N 1
ATOM 687 C CA . LYS A 1 84 ? -14.225 9.001 18.605 1.00 88.81 84 LYS A CA 1
ATOM 688 C C . L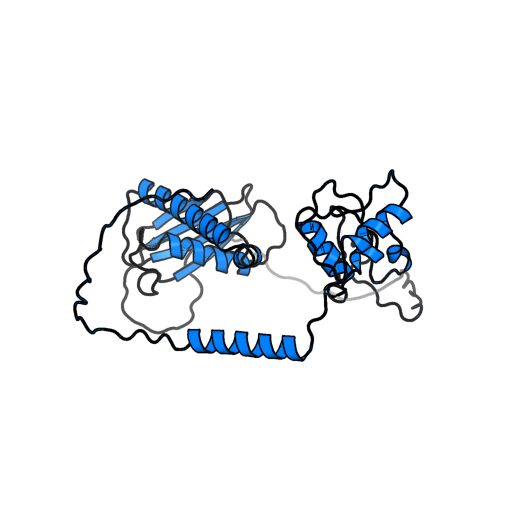YS A 1 84 ? -15.578 9.456 18.052 1.00 88.81 84 LYS A C 1
ATOM 690 O O . LYS A 1 84 ? -15.911 9.228 16.892 1.00 88.81 84 LYS A O 1
ATOM 695 N N . GLY A 1 85 ? -16.352 10.145 18.888 1.00 84.25 85 GLY A N 1
ATOM 696 C CA . GLY A 1 85 ? -17.697 10.627 18.566 1.00 84.25 85 GLY A CA 1
ATOM 697 C C . GLY A 1 85 ? -18.802 9.574 18.719 1.00 84.25 85 GLY A C 1
ATOM 698 O O . GLY A 1 85 ? -19.978 9.932 18.640 1.00 84.25 85 GLY A O 1
ATOM 699 N N . LEU A 1 86 ? -18.445 8.308 18.972 1.00 87.81 86 LEU A N 1
ATOM 700 C CA . LEU A 1 86 ? -19.382 7.214 19.235 1.00 87.81 86 LEU A CA 1
ATOM 701 C C . LEU A 1 86 ? -19.321 6.774 20.700 1.00 87.81 86 LEU A C 1
ATOM 703 O O . LEU A 1 86 ? -20.197 7.134 21.487 1.00 87.81 86 LEU A O 1
ATOM 707 N N . PHE A 1 87 ? -18.278 6.024 21.070 1.00 88.31 87 PHE A N 1
ATOM 708 C CA . PHE A 1 87 ? -18.108 5.508 22.431 1.00 88.31 87 PHE A CA 1
ATOM 709 C C . PHE A 1 87 ? -17.510 6.560 23.361 1.00 88.31 87 PHE A C 1
ATOM 711 O O . PHE A 1 87 ? -17.880 6.592 24.527 1.00 88.31 87 PHE A O 1
ATOM 718 N N . ILE A 1 88 ? -16.615 7.415 22.857 1.00 88.75 88 ILE A N 1
ATOM 719 C CA . ILE A 1 88 ? -15.956 8.485 23.621 1.00 88.75 88 ILE A CA 1
ATOM 720 C C . ILE A 1 88 ? -16.122 9.834 22.928 1.00 88.75 88 ILE A C 1
ATOM 722 O O . ILE A 1 88 ? -16.334 9.901 21.715 1.00 88.75 88 ILE A O 1
ATOM 726 N N . SER A 1 89 ? -16.019 10.919 23.696 1.00 81.12 89 SER A N 1
ATOM 727 C CA . SER A 1 89 ? -16.094 12.287 23.171 1.00 81.12 89 SER A CA 1
ATOM 728 C C . SER A 1 89 ? -14.910 12.640 22.274 1.00 81.12 89 SER A C 1
ATOM 730 O O . SER A 1 89 ? -15.111 13.250 21.226 1.00 81.12 89 SER A O 1
ATOM 732 N N . ASP A 1 90 ? -13.699 12.247 22.664 1.00 81.31 90 ASP A N 1
ATOM 733 C CA . ASP A 1 90 ? -12.464 12.599 21.966 1.00 81.31 90 ASP A CA 1
ATOM 734 C C . ASP A 1 90 ? -11.398 11.502 22.123 1.00 81.31 90 ASP A C 1
ATOM 736 O O . ASP A 1 90 ? -11.518 10.659 23.006 1.00 81.31 90 ASP A O 1
ATOM 740 N N . ASP A 1 91 ? -10.374 11.497 21.269 1.00 79.19 91 ASP A N 1
ATOM 741 C CA . ASP A 1 91 ? -9.249 10.544 21.296 1.00 79.19 91 ASP A CA 1
ATOM 742 C C . ASP A 1 91 ? -8.086 10.993 22.197 1.00 79.19 91 ASP A C 1
ATOM 744 O O . ASP A 1 91 ? -7.055 10.324 22.276 1.00 79.19 91 ASP A O 1
ATOM 748 N N . SER A 1 92 ? -8.262 12.110 22.905 1.00 78.94 92 SER A N 1
ATOM 749 C CA . SER A 1 92 ? -7.303 12.615 23.882 1.00 78.94 92 SER A CA 1
ATOM 750 C C . SER A 1 92 ? -6.992 11.578 24.979 1.00 78.94 92 SER A C 1
ATOM 752 O O . SER A 1 92 ? -7.876 10.800 25.358 1.00 78.94 92 SER A O 1
ATOM 754 N N . PRO A 1 93 ? -5.778 11.596 25.567 1.00 77.69 93 PRO A N 1
ATOM 755 C CA . PRO A 1 93 ? -5.364 10.641 26.606 1.00 77.69 93 PRO A CA 1
ATOM 756 C C . PRO A 1 93 ? -6.292 10.563 27.831 1.00 77.69 93 PRO A C 1
ATOM 758 O O . PRO A 1 93 ? -6.310 9.556 28.533 1.00 77.69 93 PRO A O 1
ATOM 761 N N . GLU A 1 94 ? -7.085 11.609 28.086 1.00 77.50 94 GLU A N 1
ATOM 762 C CA . GLU A 1 94 ? -8.098 11.637 29.150 1.00 77.50 94 GLU A CA 1
ATOM 763 C C . GLU A 1 94 ? -9.266 10.669 28.910 1.00 77.50 94 GLU A C 1
ATOM 765 O O . GLU A 1 94 ? -9.872 10.169 29.858 1.00 77.50 94 GLU A O 1
ATOM 770 N N . HIS A 1 95 ? -9.590 10.420 27.642 1.00 82.31 95 HIS A N 1
ATOM 771 C CA . HIS A 1 95 ? -10.707 9.587 27.209 1.00 82.31 95 HIS A CA 1
ATOM 772 C C . HIS A 1 95 ? -10.241 8.239 26.665 1.00 82.31 95 HIS A C 1
ATOM 774 O O . HIS A 1 95 ? -10.960 7.252 26.780 1.00 82.31 95 HIS A O 1
ATOM 780 N N . LEU A 1 96 ? -9.037 8.176 26.102 1.00 86.62 96 LEU A N 1
ATOM 781 C CA . LEU A 1 96 ? -8.419 6.966 25.582 1.00 86.62 96 LEU A CA 1
ATOM 782 C C . LEU A 1 96 ? -7.125 6.693 26.354 1.00 86.62 96 LEU A C 1
ATOM 784 O O . LEU A 1 96 ? -6.050 7.178 26.014 1.00 86.62 96 LEU A O 1
ATOM 788 N N . THR A 1 97 ? -7.256 5.923 27.430 1.00 85.44 97 THR A N 1
ATOM 789 C CA . THR A 1 97 ? -6.229 5.824 28.480 1.00 85.44 97 THR A CA 1
ATOM 790 C C . THR A 1 97 ? -5.139 4.798 28.187 1.00 85.44 97 THR A C 1
ATOM 792 O O . THR A 1 97 ? -4.015 4.947 28.660 1.00 85.44 97 THR A O 1
ATOM 795 N N . ALA A 1 98 ? -5.448 3.744 27.427 1.00 88.12 98 ALA A N 1
ATOM 796 C CA . ALA A 1 98 ? -4.478 2.710 27.086 1.00 88.12 98 ALA A CA 1
ATOM 797 C C . ALA A 1 98 ? -4.872 1.931 25.828 1.00 88.12 98 ALA A C 1
ATOM 799 O O . ALA A 1 98 ? -6.056 1.778 25.512 1.00 88.12 98 ALA A O 1
ATOM 800 N N . TRP A 1 99 ? -3.848 1.372 25.181 1.00 89.25 99 TRP A N 1
ATOM 801 C CA . TRP A 1 99 ? -3.970 0.404 24.098 1.00 89.25 99 TRP A CA 1
ATOM 802 C C . TRP A 1 99 ? -3.364 -0.937 24.506 1.00 89.25 99 TRP A C 1
ATOM 804 O O . TRP A 1 99 ? -2.346 -0.987 25.195 1.00 89.25 99 TRP A O 1
ATOM 814 N N . SER A 1 100 ? -3.961 -2.032 24.054 1.00 89.50 100 SER A N 1
ATOM 815 C CA . SER A 1 100 ? -3.405 -3.380 24.167 1.00 89.50 100 SER A CA 1
ATOM 816 C C . SER A 1 100 ? -3.547 -4.111 22.842 1.00 89.50 100 SER A C 1
ATOM 818 O O . SER A 1 100 ? -4.547 -3.963 22.146 1.00 89.50 100 SER A O 1
ATOM 820 N N . PHE A 1 101 ? -2.552 -4.910 22.476 1.00 87.94 101 PHE A N 1
ATOM 821 C CA . PHE A 1 101 ? -2.552 -5.610 21.197 1.00 87.94 101 PHE A CA 1
ATOM 822 C C . PHE A 1 101 ? -2.207 -7.075 21.393 1.00 87.94 101 PHE A C 1
ATOM 824 O O . PHE A 1 101 ? -1.290 -7.411 22.143 1.00 87.94 101 PHE A O 1
ATOM 831 N N . ARG A 1 102 ? -2.948 -7.942 20.710 1.00 86.88 102 ARG A N 1
ATOM 832 C CA . ARG A 1 102 ? -2.680 -9.374 20.631 1.00 86.88 102 ARG A CA 1
ATOM 833 C C . ARG A 1 102 ? -2.764 -9.840 19.191 1.00 86.88 102 ARG A C 1
ATOM 835 O O . ARG A 1 102 ? -3.450 -9.252 18.354 1.00 86.88 102 ARG A O 1
ATOM 842 N N . PHE A 1 103 ? -2.055 -10.922 18.929 1.00 82.69 103 PHE A N 1
ATOM 843 C CA . PHE A 1 103 ? -2.021 -11.563 17.632 1.00 82.69 103 PHE A CA 1
ATOM 844 C C . PHE A 1 103 ? -2.331 -13.033 17.834 1.00 82.69 103 PHE A C 1
ATOM 846 O O . PHE A 1 103 ? -1.763 -13.674 18.717 1.00 82.69 103 PHE A O 1
ATOM 853 N N . GLU A 1 104 ? -3.230 -13.544 17.014 1.00 86.94 104 GLU A N 1
ATOM 854 C CA . GLU A 1 104 ? -3.607 -14.945 17.005 1.00 86.94 104 GLU A CA 1
ATOM 855 C C . GLU A 1 104 ? -3.626 -15.456 15.564 1.00 86.94 104 GLU A C 1
ATOM 857 O O . GLU A 1 104 ? -3.725 -14.691 14.599 1.00 86.94 104 GLU A O 1
ATOM 862 N N . PHE A 1 105 ? -3.513 -16.770 15.422 1.00 79.69 105 PHE A N 1
ATOM 863 C CA . PHE A 1 105 ? -3.740 -17.441 14.153 1.00 79.69 105 PHE A CA 1
ATOM 864 C C . PHE A 1 105 ? -5.128 -18.063 14.206 1.00 79.69 105 PHE A C 1
ATOM 866 O O . PHE A 1 105 ? -5.452 -18.762 15.164 1.00 79.69 105 PHE A O 1
ATOM 873 N N . GLY A 1 106 ? -5.933 -17.788 13.190 1.00 76.44 106 GLY A N 1
ATOM 874 C CA . GLY A 1 106 ? -7.267 -18.353 13.029 1.00 76.44 106 GLY A CA 1
ATOM 875 C C . GLY A 1 106 ? -7.480 -18.779 11.586 1.00 76.44 106 GLY A C 1
ATOM 876 O O . GLY A 1 106 ? -6.578 -18.644 10.767 1.00 76.44 106 GLY A O 1
ATOM 877 N N . ASP A 1 107 ? -8.673 -19.267 11.267 1.00 75.69 107 ASP A N 1
ATOM 878 C CA . ASP A 1 107 ? -9.009 -19.669 9.894 1.00 75.69 107 ASP A CA 1
ATOM 879 C C . ASP A 1 107 ? -9.332 -18.460 8.994 1.00 75.69 107 ASP A C 1
ATOM 881 O O . ASP A 1 107 ? -9.187 -18.519 7.774 1.00 75.69 107 ASP A O 1
ATOM 885 N N . GLU A 1 108 ? -9.723 -17.329 9.593 1.00 79.69 108 GLU A N 1
ATOM 886 C CA . GLU A 1 108 ? -10.167 -16.125 8.887 1.00 79.69 108 GLU A CA 1
ATOM 887 C C . GLU A 1 108 ? -9.410 -14.868 9.329 1.00 79.69 108 GLU A C 1
ATOM 889 O O . GLU A 1 108 ? -9.034 -14.701 10.491 1.00 79.69 108 GLU A O 1
ATOM 894 N N . ALA A 1 109 ? -9.237 -13.935 8.389 1.00 84.62 109 ALA A N 1
ATOM 895 C CA . ALA A 1 109 ? -8.706 -12.607 8.666 1.00 84.62 109 ALA A CA 1
ATOM 896 C C . ALA A 1 109 ? -9.753 -11.748 9.386 1.00 84.62 109 ALA A C 1
ATOM 898 O O . ALA A 1 109 ? -10.718 -11.300 8.768 1.00 84.62 109 ALA A O 1
ATOM 899 N N . LYS A 1 110 ? -9.542 -11.456 10.670 1.00 88.69 110 LYS A N 1
ATOM 900 C CA . LYS A 1 110 ? -10.462 -10.618 11.455 1.00 88.69 110 LYS A CA 1
ATOM 901 C C . LYS A 1 110 ? -9.731 -9.744 12.465 1.00 88.69 110 LYS A C 1
ATOM 903 O O . LYS A 1 110 ? -8.650 -10.087 12.943 1.00 88.69 110 LYS A O 1
ATOM 908 N N . THR A 1 111 ? -10.355 -8.623 12.813 1.00 90.06 111 THR A N 1
ATOM 909 C CA . THR A 1 111 ? -9.912 -7.742 13.899 1.00 90.06 111 THR A CA 1
ATOM 910 C C . THR A 1 111 ? -10.972 -7.734 14.988 1.00 90.06 111 THR A C 1
ATOM 912 O O . THR A 1 111 ? -12.087 -7.272 14.759 1.00 90.06 111 THR A O 1
ATOM 915 N N . THR A 1 112 ? -10.639 -8.217 16.176 1.00 92.12 112 THR A N 1
ATOM 916 C CA . THR A 1 112 ? -11.511 -8.123 17.351 1.00 92.12 112 THR A CA 1
ATOM 917 C C . THR A 1 112 ? -11.131 -6.886 18.147 1.00 92.12 112 THR A C 1
ATOM 919 O O . THR A 1 112 ? -9.963 -6.699 18.480 1.00 92.12 112 THR A O 1
ATOM 922 N N . VAL A 1 113 ? -12.111 -6.040 18.448 1.00 92.94 113 VAL A N 1
ATOM 923 C CA . VAL A 1 113 ? -11.942 -4.838 19.263 1.00 92.94 113 VAL A CA 1
ATOM 924 C C . VAL A 1 113 ? -12.659 -5.056 20.589 1.00 92.94 113 VAL A C 1
ATOM 926 O O . VAL A 1 113 ? -13.853 -5.358 20.620 1.00 92.94 113 VAL A O 1
ATOM 929 N N . VAL A 1 114 ? -11.917 -4.894 21.679 1.00 92.81 114 VAL A N 1
ATOM 930 C CA . VAL A 1 114 ? -12.418 -4.921 23.052 1.00 92.81 114 VAL A CA 1
ATOM 931 C C . VAL A 1 114 ? -12.300 -3.509 23.611 1.00 92.81 114 VAL A C 1
ATOM 933 O O . VAL A 1 114 ? -11.222 -2.919 23.579 1.00 92.81 114 VAL A O 1
ATOM 936 N N . ILE A 1 115 ? -13.404 -2.954 24.094 1.00 92.50 115 ILE A N 1
ATOM 937 C CA . ILE A 1 115 ? -13.469 -1.638 24.727 1.00 92.50 115 ILE A CA 1
ATOM 938 C C . ILE A 1 115 ? -13.871 -1.849 26.180 1.00 92.50 115 ILE A C 1
ATOM 940 O O . ILE A 1 115 ? -14.948 -2.377 26.460 1.00 92.50 115 ILE A O 1
ATOM 944 N N . GLU A 1 116 ? -13.022 -1.409 27.099 1.00 91.12 116 GLU A N 1
ATOM 945 C CA . GLU A 1 116 ? -13.297 -1.445 28.532 1.00 91.12 116 GLU A CA 1
ATOM 946 C C . GLU A 1 116 ? -13.407 -0.039 29.094 1.00 91.12 116 GLU A C 1
ATOM 948 O O . GLU A 1 116 ? -12.583 0.823 28.792 1.00 91.12 116 GLU A O 1
ATOM 953 N N . GLU A 1 117 ? -14.420 0.195 29.922 1.00 89.62 117 GLU A N 1
ATOM 954 C CA . GLU A 1 117 ? -14.557 1.448 30.656 1.00 89.62 117 GLU A CA 1
ATOM 955 C C . GLU A 1 117 ? -13.476 1.558 31.739 1.00 89.62 117 GLU A C 1
ATOM 957 O O . GLU A 1 117 ? -13.329 0.671 32.582 1.00 89.62 117 GLU A O 1
ATOM 962 N N . ALA A 1 118 ? -12.719 2.655 31.710 1.00 83.75 118 ALA A N 1
ATOM 963 C CA . ALA A 1 118 ? -11.714 2.966 32.714 1.00 83.75 118 ALA A CA 1
ATOM 964 C C . ALA A 1 118 ? -12.332 3.827 33.823 1.00 83.75 118 ALA A C 1
ATOM 966 O O . ALA A 1 118 ? -12.787 4.945 33.572 1.00 83.75 118 ALA A O 1
ATOM 967 N N . ASP A 1 119 ? -12.302 3.335 35.062 1.00 73.00 119 ASP A N 1
ATOM 968 C CA . ASP A 1 119 ? -12.646 4.146 36.227 1.00 73.00 119 ASP A CA 1
ATOM 969 C C . ASP A 1 119 ? -11.549 5.199 36.447 1.00 73.00 119 ASP A C 1
ATOM 971 O O . ASP A 1 119 ? -10.361 4.869 36.515 1.00 73.00 119 ASP A O 1
ATOM 975 N N . ARG A 1 120 ? -11.929 6.479 36.566 1.00 54.78 120 ARG A N 1
ATOM 976 C CA . ARG A 1 120 ? -11.011 7.534 37.021 1.00 54.78 120 ARG A CA 1
ATOM 977 C C . ARG A 1 120 ? -10.527 7.160 38.424 1.00 54.78 120 ARG A C 1
ATOM 979 O O . ARG A 1 120 ? -11.257 7.357 39.390 1.00 54.78 120 ARG A O 1
ATOM 986 N N . LYS A 1 121 ? -9.306 6.640 38.540 1.00 46.62 121 LYS A N 1
ATOM 987 C CA . LYS A 1 121 ? -8.535 6.735 39.779 1.00 46.62 121 LYS A CA 1
ATOM 988 C C . LYS A 1 121 ? -7.520 7.859 39.643 1.00 46.62 121 LYS A C 1
ATOM 990 O O . LYS A 1 121 ? -6.869 7.994 38.609 1.00 46.62 121 LYS A O 1
ATOM 995 N N . ASP A 1 122 ? -7.503 8.673 40.691 1.00 40.56 122 ASP A N 1
ATOM 996 C CA . ASP A 1 122 ? -6.755 9.907 40.870 1.00 40.56 122 ASP A CA 1
ATOM 997 C C . ASP A 1 122 ? -5.255 9.788 40.581 1.00 40.56 122 ASP A C 1
ATOM 999 O O . ASP A 1 122 ? -4.670 8.706 40.579 1.00 40.56 122 ASP A O 1
ATOM 1003 N N . GLY A 1 123 ? -4.664 10.955 40.321 1.00 41.38 123 GLY A N 1
ATOM 1004 C CA . GLY A 1 123 ? -3.302 11.159 39.851 1.00 41.38 123 GLY A CA 1
ATOM 1005 C C . GLY A 1 123 ? -2.215 10.347 40.554 1.00 41.38 123 GLY A C 1
ATOM 1006 O O . GLY A 1 123 ? -2.208 10.158 41.767 1.00 41.38 123 GLY A O 1
ATOM 1007 N N . GLY A 1 124 ? -1.224 9.949 39.760 1.00 31.70 124 GLY A N 1
ATOM 1008 C CA . GLY A 1 124 ? 0.001 9.347 40.260 1.00 31.70 124 GLY A CA 1
ATOM 1009 C C . GLY A 1 124 ? 0.884 8.841 39.131 1.00 31.70 124 GLY A C 1
ATOM 1010 O O . GLY A 1 124 ? 0.671 7.742 38.648 1.00 31.70 124 GLY A O 1
ATOM 1011 N N . CYS A 1 125 ? 1.847 9.679 38.744 1.00 29.95 125 CYS A N 1
ATOM 1012 C CA . CYS A 1 125 ? 3.189 9.360 38.244 1.00 29.95 125 CYS A CA 1
ATOM 1013 C C . CYS A 1 125 ? 3.380 8.215 37.221 1.00 29.95 125 CYS A C 1
ATOM 1015 O O . CYS A 1 125 ? 3.091 7.049 37.467 1.00 29.95 125 CYS A O 1
ATOM 1017 N N . ILE A 1 126 ? 4.027 8.556 36.102 1.00 42.56 126 ILE A N 1
ATOM 1018 C CA . ILE A 1 126 ? 4.582 7.610 35.129 1.00 42.56 126 ILE A CA 1
ATOM 1019 C C . ILE A 1 126 ? 5.612 6.713 35.830 1.00 42.56 126 ILE A C 1
ATOM 1021 O O . ILE A 1 126 ? 6.708 7.159 36.165 1.00 42.56 126 ILE A O 1
ATOM 1025 N N . SER A 1 127 ? 5.300 5.430 35.973 1.00 31.28 127 SER A N 1
ATOM 1026 C CA . SER A 1 127 ? 6.303 4.379 36.102 1.00 31.28 127 SER A CA 1
ATOM 1027 C C . SER A 1 127 ? 5.851 3.152 35.315 1.00 31.28 127 SER A C 1
ATOM 1029 O O . SER A 1 127 ? 4.690 2.746 35.340 1.00 31.28 127 SER A O 1
ATOM 1031 N N . GLY A 1 128 ? 6.777 2.620 34.517 1.00 38.09 128 GLY A N 1
ATOM 1032 C CA . GLY A 1 128 ? 6.551 1.453 33.680 1.00 38.09 128 GLY A CA 1
ATOM 1033 C C . GLY A 1 128 ? 6.132 0.251 34.519 1.00 38.09 128 GLY A C 1
ATOM 1034 O O . GLY A 1 128 ? 6.872 -0.199 35.386 1.00 38.09 128 GLY A O 1
ATOM 1035 N N . GLY A 1 129 ? 4.954 -0.276 34.211 1.00 25.89 129 GLY A N 1
ATOM 1036 C CA . GLY A 1 129 ? 4.466 -1.557 34.692 1.00 25.89 129 GLY A CA 1
ATOM 1037 C C . GLY A 1 129 ? 3.743 -2.250 33.548 1.00 25.89 129 GLY A C 1
ATOM 1038 O O . GLY A 1 129 ? 2.570 -1.991 33.294 1.00 25.89 129 GLY A O 1
ATOM 1039 N N . GLN A 1 130 ? 4.472 -3.089 32.812 1.00 39.66 130 GLN A N 1
ATOM 1040 C CA . GLN A 1 130 ? 3.862 -4.146 32.012 1.00 39.66 130 GLN A CA 1
ATOM 1041 C C . GLN A 1 130 ? 3.170 -5.145 32.951 1.00 39.66 130 GLN A C 1
ATOM 1043 O O . GLN A 1 130 ? 3.631 -5.363 34.067 1.00 39.66 130 GLN A O 1
ATOM 1048 N N . ALA A 1 131 ? 2.135 -5.796 32.416 1.00 37.66 131 ALA A N 1
ATOM 1049 C CA . ALA A 1 131 ? 1.387 -6.924 32.976 1.00 37.66 131 ALA A CA 1
ATOM 1050 C C . ALA A 1 131 ? 0.270 -6.585 33.982 1.00 37.66 131 ALA A C 1
ATOM 1052 O O . ALA A 1 131 ? 0.492 -6.493 35.181 1.00 37.66 131 ALA A O 1
ATOM 1053 N N . ALA A 1 132 ? -0.957 -6.476 33.459 1.00 37.97 132 ALA A N 1
ATOM 1054 C CA . ALA A 1 132 ? -2.125 -7.258 33.898 1.00 37.97 132 ALA A CA 1
ATOM 1055 C C . ALA A 1 132 ? -3.368 -6.759 33.139 1.00 37.97 132 ALA A C 1
ATOM 1057 O O . ALA A 1 132 ? -4.060 -5.845 33.577 1.00 37.97 132 ALA A O 1
ATOM 1058 N N . PHE A 1 133 ? -3.623 -7.315 31.955 1.00 36.31 133 PHE A N 1
ATOM 1059 C CA . PHE A 1 133 ? -4.887 -7.094 31.231 1.00 36.31 133 PHE A CA 1
ATOM 1060 C C . PHE A 1 133 ? -5.542 -8.411 30.783 1.00 36.31 133 PHE A C 1
ATOM 1062 O O . PHE A 1 133 ? -6.625 -8.414 30.219 1.00 36.31 133 PHE A O 1
ATOM 1069 N N . TRP A 1 134 ? -4.913 -9.552 31.071 1.00 40.16 134 TRP A N 1
ATOM 1070 C CA . TRP A 1 134 ? -5.485 -10.869 30.821 1.00 40.16 134 TRP A CA 1
ATOM 1071 C C . TRP A 1 134 ? -4.943 -11.829 31.879 1.00 40.16 134 TRP A C 1
ATOM 1073 O O . TRP A 1 134 ? -3.752 -12.140 31.860 1.00 40.16 134 TRP A O 1
ATOM 1083 N N . GLU A 1 135 ? -5.789 -12.273 32.803 1.00 34.09 135 GLU A N 1
ATOM 1084 C CA . GLU A 1 135 ? -5.556 -13.536 33.503 1.00 34.09 135 GLU A CA 1
ATOM 1085 C C . GLU A 1 135 ? -6.210 -14.638 32.662 1.00 34.09 135 GLU A C 1
ATOM 1087 O O . GLU A 1 135 ? -7.414 -14.591 32.411 1.00 34.09 135 GLU A O 1
ATOM 1092 N N . ASP A 1 136 ? -5.408 -15.591 32.180 1.00 32.56 136 ASP A N 1
ATOM 1093 C CA . ASP A 1 136 ? -5.894 -16.843 31.593 1.00 32.56 136 ASP A CA 1
ATOM 1094 C C . ASP A 1 136 ? -6.284 -17.795 32.738 1.00 32.56 136 ASP A C 1
ATOM 1096 O O . ASP A 1 136 ? -5.408 -18.204 33.507 1.00 32.56 136 ASP A O 1
ATOM 1100 N N . PRO A 1 137 ? -7.552 -18.224 32.871 1.00 36.59 137 PRO A N 1
ATOM 1101 C CA . PRO A 1 137 ? -7.855 -19.409 33.643 1.00 36.59 137 PRO A CA 1
ATOM 1102 C C . PRO A 1 137 ? -7.570 -20.624 32.759 1.00 36.59 137 PRO A C 1
ATOM 1104 O O . PRO A 1 137 ? -8.244 -20.827 31.750 1.00 36.59 137 PRO A O 1
ATOM 1107 N N . SER A 1 138 ? -6.643 -21.471 33.217 1.00 33.75 138 SER A N 1
ATOM 1108 C CA . SER A 1 138 ? -6.428 -22.881 32.820 1.00 33.75 138 SER A CA 1
ATOM 1109 C C . SER A 1 138 ? -5.159 -23.169 32.004 1.00 33.75 138 SER A C 1
ATOM 1111 O O . SER A 1 138 ? -5.202 -23.391 30.799 1.00 33.75 138 SER A O 1
ATOM 1113 N N . ALA A 1 139 ? -4.038 -23.342 32.707 1.00 25.95 139 ALA A N 1
ATOM 1114 C CA . ALA A 1 139 ? -3.036 -24.344 32.342 1.00 25.95 139 ALA A CA 1
ATOM 1115 C C . ALA A 1 139 ? -2.517 -25.017 33.629 1.00 25.95 139 ALA A C 1
ATOM 1117 O O . ALA A 1 139 ? -1.947 -24.324 34.477 1.00 25.95 139 ALA A O 1
ATOM 1118 N N . PRO A 1 140 ? -2.707 -26.336 33.834 1.00 31.14 140 PRO A N 1
ATOM 1119 C CA . PRO A 1 140 ? -2.070 -27.026 34.939 1.00 31.14 140 PRO A CA 1
ATOM 1120 C C . PRO A 1 140 ? -0.615 -27.355 34.593 1.00 31.14 140 PRO A C 1
ATOM 1122 O O . PRO A 1 140 ? -0.286 -27.956 33.574 1.00 31.14 140 PRO A O 1
ATOM 1125 N N . SER A 1 141 ? 0.233 -26.921 35.515 1.00 28.59 141 SER A N 1
ATOM 1126 C CA . SER A 1 141 ? 1.655 -27.193 35.655 1.00 28.59 141 SER A CA 1
ATOM 1127 C C . SER A 1 141 ? 1.953 -28.685 35.822 1.00 28.59 141 SER A C 1
ATOM 1129 O O . SER A 1 141 ? 1.344 -29.351 36.658 1.00 28.59 141 SER A O 1
ATOM 1131 N N . SER A 1 142 ? 2.981 -29.178 35.129 1.00 28.67 142 SER A N 1
ATOM 1132 C CA . SER A 1 142 ? 3.762 -30.315 35.616 1.00 28.67 142 SER A CA 1
ATOM 1133 C C . SER A 1 142 ? 5.254 -30.073 35.395 1.00 28.67 142 SER A C 1
ATOM 1135 O O . SER A 1 142 ? 5.761 -30.082 34.274 1.00 28.67 142 SER A O 1
ATOM 1137 N N . LYS A 1 143 ? 5.930 -29.850 36.521 1.00 27.08 143 LYS A N 1
ATOM 1138 C CA . LYS A 1 143 ? 7.378 -29.904 36.739 1.00 27.08 143 LYS A CA 1
ATOM 1139 C C . LYS A 1 143 ? 7.935 -31.279 36.356 1.00 27.08 143 LYS A C 1
ATOM 1141 O O . LYS A 1 143 ? 7.305 -32.263 36.718 1.00 27.08 143 LYS A O 1
ATOM 1146 N N . MET A 1 144 ? 9.163 -31.344 35.835 1.00 24.47 144 MET A N 1
ATOM 1147 C CA . MET A 1 144 ? 10.170 -32.325 36.275 1.00 24.47 144 MET A CA 1
ATOM 1148 C C . MET A 1 144 ? 11.588 -31.751 36.135 1.00 24.47 144 MET A C 1
ATOM 1150 O O . MET A 1 144 ? 11.867 -30.895 35.301 1.00 24.47 144 MET A O 1
ATOM 1154 N N . THR A 1 145 ? 12.438 -32.207 37.046 1.00 25.52 145 THR A N 1
ATOM 1155 C CA . THR A 1 145 ? 13.764 -31.730 37.450 1.00 25.52 145 THR A CA 1
ATOM 1156 C C . THR A 1 145 ? 14.884 -32.687 37.024 1.00 25.52 145 THR A C 1
ATOM 1158 O O . THR A 1 145 ? 14.689 -33.889 37.127 1.00 25.52 145 THR A O 1
ATOM 1161 N N . ALA A 1 146 ? 16.053 -32.104 36.716 1.00 25.59 146 ALA A N 1
ATOM 1162 C CA . ALA A 1 146 ? 17.436 -32.507 37.057 1.00 25.59 146 ALA A CA 1
ATOM 1163 C C . ALA A 1 146 ? 18.057 -33.867 36.628 1.00 25.59 146 ALA A C 1
ATOM 1165 O O . ALA A 1 146 ? 17.438 -34.918 36.721 1.00 25.59 146 ALA A O 1
ATOM 1166 N N . GLY A 1 147 ? 19.368 -33.792 36.317 1.00 23.78 147 GLY A N 1
ATOM 1167 C CA . GLY A 1 147 ? 20.350 -34.886 36.130 1.00 23.78 147 GLY A CA 1
ATOM 1168 C C . GLY A 1 147 ? 20.651 -35.163 34.648 1.00 23.78 147 GLY A C 1
ATOM 1169 O O . GLY A 1 147 ? 19.720 -35.250 33.868 1.00 23.78 147 GLY A O 1
ATOM 1170 N N . GLU A 1 148 ? 21.873 -35.295 34.123 1.00 25.36 148 GLU A N 1
ATOM 1171 C CA . GLU A 1 148 ? 23.178 -35.627 34.700 1.00 25.36 148 GLU A CA 1
ATOM 1172 C C . GLU A 1 148 ? 24.273 -35.379 33.626 1.00 25.36 148 GLU A C 1
ATOM 1174 O O . GLU A 1 148 ? 24.007 -35.497 32.429 1.00 25.36 148 GLU A O 1
ATOM 1179 N N . GLN A 1 149 ? 25.494 -35.011 34.031 1.00 28.28 149 GLN A N 1
ATOM 1180 C CA . GLN A 1 149 ? 26.683 -34.915 33.166 1.00 28.28 149 GLN A CA 1
ATOM 1181 C C . GLN A 1 149 ? 27.408 -36.266 33.115 1.00 28.28 149 GLN A C 1
ATOM 1183 O O . GLN A 1 149 ? 27.726 -36.766 34.186 1.00 28.28 149 GLN A O 1
ATOM 1188 N N . VAL A 1 150 ? 27.817 -36.762 31.934 1.00 25.36 150 VAL A N 1
ATOM 1189 C CA . VAL A 1 150 ? 29.050 -37.569 31.780 1.00 25.36 150 VAL A CA 1
ATOM 1190 C C . VAL A 1 150 ? 29.708 -37.333 30.409 1.00 25.36 150 VAL A C 1
ATOM 1192 O O . VAL A 1 150 ? 29.060 -37.162 29.381 1.00 25.36 150 VAL A O 1
ATOM 1195 N N . SER A 1 151 ? 31.032 -37.302 30.483 1.00 26.12 151 SER A N 1
ATOM 1196 C CA . SER A 1 151 ? 32.116 -37.037 29.544 1.00 26.12 151 SER A CA 1
ATOM 1197 C C . SER A 1 151 ? 32.252 -37.923 28.289 1.00 26.12 151 SER A C 1
ATOM 1199 O O . SER A 1 151 ? 32.002 -39.118 28.327 1.00 26.12 151 SER A O 1
ATOM 1201 N N . ALA A 1 152 ? 32.830 -37.288 27.260 1.00 26.17 152 ALA A N 1
ATOM 1202 C CA . ALA A 1 152 ? 33.988 -37.689 26.440 1.00 26.17 152 ALA A CA 1
ATOM 1203 C C . ALA A 1 152 ? 34.010 -38.964 25.556 1.00 26.17 152 ALA A C 1
ATOM 1205 O O . ALA A 1 152 ? 33.672 -40.066 25.957 1.00 26.17 152 ALA A O 1
ATOM 1206 N N . GLU A 1 153 ? 34.642 -38.738 24.391 1.00 25.22 153 GLU A N 1
ATOM 1207 C CA . GLU A 1 153 ? 35.383 -39.656 23.505 1.00 25.22 153 GLU A CA 1
ATOM 1208 C C . GLU A 1 153 ? 34.706 -40.307 22.267 1.00 25.22 153 GLU A C 1
ATOM 1210 O O . GLU A 1 153 ? 34.181 -41.408 22.301 1.00 25.22 153 GLU A O 1
ATOM 1215 N N . ARG A 1 154 ? 34.955 -39.635 21.121 1.00 28.16 154 ARG A N 1
ATOM 1216 C CA . ARG A 1 154 ? 35.832 -40.055 19.991 1.00 28.16 154 ARG A CA 1
ATOM 1217 C C . ARG A 1 154 ? 35.257 -40.823 18.777 1.00 28.16 154 ARG A C 1
ATOM 1219 O O . ARG A 1 154 ? 34.623 -41.859 18.902 1.00 28.16 154 ARG A O 1
ATOM 1226 N N . LEU A 1 155 ? 35.758 -40.360 17.611 1.00 28.16 155 LEU A N 1
ATOM 1227 C CA . LEU A 1 155 ? 35.844 -40.977 16.266 1.00 28.16 155 LEU A CA 1
ATOM 1228 C C . LEU A 1 155 ? 34.546 -40.940 15.436 1.00 28.16 155 LEU A C 1
ATOM 1230 O O . LEU A 1 155 ? 33.475 -41.203 15.946 1.00 28.16 155 LEU A O 1
ATOM 1234 N N . SER A 1 156 ? 34.526 -40.694 14.127 1.00 27.70 156 SER A N 1
ATOM 1235 C CA . SER A 1 156 ? 35.520 -40.355 13.104 1.00 27.70 156 SER A CA 1
ATOM 1236 C C . SER A 1 156 ? 34.733 -40.214 11.790 1.00 27.70 156 SER A C 1
ATOM 1238 O O . SER A 1 156 ? 33.871 -41.043 11.513 1.00 27.70 156 SER A O 1
ATOM 1240 N N . GLY A 1 157 ? 35.073 -39.221 10.966 1.00 28.61 157 GLY A N 1
ATOM 1241 C CA . GLY A 1 157 ? 34.952 -39.331 9.511 1.00 28.61 157 GLY A CA 1
ATOM 1242 C C . GLY A 1 157 ? 33.604 -38.985 8.871 1.00 28.61 157 GLY A C 1
ATOM 1243 O O . GLY A 1 157 ? 32.713 -39.823 8.788 1.00 28.61 157 GLY A O 1
ATOM 1244 N N . ARG A 1 158 ? 33.540 -37.805 8.236 1.00 32.97 158 ARG A N 1
ATOM 1245 C CA . ARG A 1 158 ? 33.097 -37.678 6.833 1.00 32.97 158 ARG A CA 1
ATOM 1246 C C . ARG A 1 158 ? 33.367 -36.277 6.269 1.00 32.97 158 ARG A C 1
ATOM 1248 O O . ARG A 1 158 ? 32.662 -35.330 6.576 1.00 32.97 158 ARG A O 1
ATOM 1255 N N . GLN A 1 159 ? 34.406 -36.233 5.434 1.00 31.94 159 GLN A N 1
ATOM 1256 C CA . GLN A 1 159 ? 34.582 -35.401 4.239 1.00 31.94 159 GLN A CA 1
ATOM 1257 C C . GLN A 1 159 ? 34.164 -33.929 4.335 1.00 31.94 159 GLN A C 1
ATOM 1259 O O . GLN A 1 159 ? 33.079 -33.526 3.926 1.00 31.94 159 GLN A O 1
ATOM 1264 N N . GLU A 1 160 ? 35.132 -33.124 4.761 1.00 33.50 160 GLU A N 1
ATOM 1265 C CA . GLU A 1 160 ? 35.279 -31.736 4.342 1.00 33.50 160 GLU A CA 1
ATOM 1266 C C . GLU A 1 160 ? 35.507 -31.730 2.824 1.00 33.50 160 GLU A C 1
ATOM 1268 O O . GLU A 1 160 ? 36.568 -32.105 2.323 1.00 33.50 160 GLU A O 1
ATOM 1273 N N . MET A 1 161 ? 34.460 -31.407 2.070 1.00 32.78 161 MET A N 1
ATOM 1274 C CA . MET A 1 161 ? 34.587 -31.137 0.648 1.00 32.78 161 MET A CA 1
ATOM 1275 C C . MET A 1 161 ? 35.139 -29.719 0.534 1.00 32.78 161 MET A C 1
ATOM 1277 O O . MET A 1 161 ? 34.417 -28.746 0.747 1.00 32.78 161 MET A O 1
ATOM 1281 N N . GLU A 1 162 ? 36.441 -29.619 0.267 1.00 37.22 162 GLU A N 1
ATOM 1282 C CA . GLU A 1 162 ? 37.095 -28.363 -0.085 1.00 37.22 162 GLU A CA 1
ATOM 1283 C C . GLU A 1 162 ? 36.368 -27.736 -1.278 1.00 37.22 162 GLU A C 1
ATOM 1285 O O . GLU A 1 162 ? 36.508 -28.156 -2.430 1.00 37.22 162 GLU A O 1
ATOM 1290 N N . VAL A 1 163 ? 35.571 -26.705 -1.005 1.00 40.75 163 VAL A N 1
ATOM 1291 C CA . VAL A 1 163 ? 35.084 -25.805 -2.043 1.00 40.75 163 VAL A CA 1
ATOM 1292 C C . VAL A 1 163 ? 36.241 -24.880 -2.384 1.00 40.75 163 VAL A C 1
ATOM 1294 O O . VAL A 1 163 ? 36.486 -23.880 -1.711 1.00 40.75 163 VAL A O 1
ATOM 1297 N N . VAL A 1 164 ? 36.965 -25.246 -3.439 1.00 40.41 164 VAL A N 1
ATOM 1298 C CA . VAL A 1 164 ? 37.952 -24.398 -4.110 1.00 40.41 164 VAL A CA 1
ATOM 1299 C C . VAL A 1 164 ? 37.290 -23.048 -4.431 1.00 40.41 164 VAL A C 1
ATOM 1301 O O . VAL A 1 164 ? 36.338 -23.012 -5.217 1.00 40.41 164 VAL A O 1
ATOM 1304 N N . PRO A 1 165 ? 37.747 -21.919 -3.859 1.00 42.84 165 PRO A N 1
ATOM 1305 C CA . PRO A 1 165 ? 37.163 -20.627 -4.156 1.00 42.84 165 PRO A CA 1
ATOM 1306 C C . PRO A 1 165 ? 37.682 -20.168 -5.517 1.00 42.84 165 PRO A C 1
ATOM 1308 O O . PRO A 1 165 ? 38.770 -19.606 -5.644 1.00 42.84 165 PRO A O 1
ATOM 1311 N N . THR A 1 166 ? 36.885 -20.384 -6.561 1.00 40.78 166 THR A N 1
ATOM 1312 C CA . THR A 1 166 ? 37.058 -19.679 -7.831 1.00 40.78 166 THR A CA 1
ATOM 1313 C C . THR A 1 166 ? 36.775 -18.195 -7.600 1.00 40.78 166 THR A C 1
ATOM 1315 O O . THR A 1 166 ? 35.622 -17.765 -7.560 1.00 40.78 166 THR A O 1
ATOM 1318 N N . SER A 1 167 ? 37.842 -17.438 -7.354 1.00 44.44 167 SER A N 1
ATOM 1319 C CA . SER A 1 167 ? 38.027 -16.035 -7.740 1.00 44.44 167 SER A CA 1
ATOM 1320 C C . SER A 1 167 ? 36.747 -15.196 -7.946 1.00 44.44 167 SER A C 1
ATOM 1322 O O . SER A 1 167 ? 36.154 -15.140 -9.020 1.00 44.44 167 SER A O 1
ATOM 1324 N N . GLY A 1 168 ? 36.385 -14.424 -6.917 1.00 45.94 168 GLY A N 1
ATOM 1325 C CA . GLY A 1 168 ? 35.825 -13.077 -7.094 1.00 45.94 168 GLY A CA 1
ATOM 1326 C C . GLY A 1 168 ? 34.364 -12.924 -7.536 1.00 45.94 168 GLY A C 1
ATOM 1327 O O . GLY A 1 168 ? 33.979 -11.805 -7.877 1.00 45.94 168 GLY A O 1
ATOM 1328 N N . ARG A 1 169 ? 33.520 -13.965 -7.516 1.00 49.56 169 ARG A N 1
ATOM 1329 C CA . ARG A 1 169 ? 32.064 -13.768 -7.659 1.00 49.56 169 ARG A CA 1
ATOM 1330 C C . ARG A 1 169 ? 31.423 -13.479 -6.297 1.00 49.56 169 ARG A C 1
ATOM 1332 O O . ARG A 1 169 ? 31.579 -14.291 -5.386 1.00 49.56 169 ARG A O 1
ATOM 1339 N N . PRO A 1 170 ? 30.683 -12.367 -6.126 1.00 59.22 170 PRO A N 1
ATOM 1340 C CA . PRO A 1 170 ? 29.900 -12.158 -4.915 1.00 59.22 170 PRO A CA 1
ATOM 1341 C C . PRO A 1 170 ? 28.851 -13.271 -4.813 1.00 59.22 170 PRO A C 1
ATOM 1343 O O . PRO A 1 170 ? 28.002 -13.423 -5.693 1.00 59.22 170 PRO A O 1
ATOM 1346 N N . VAL A 1 171 ? 28.942 -14.077 -3.755 1.00 70.88 171 VAL A N 1
ATOM 1347 C CA . VAL A 1 171 ? 28.038 -15.207 -3.530 1.00 70.88 171 VAL A CA 1
ATOM 1348 C C . VAL A 1 171 ? 26.640 -14.659 -3.250 1.00 70.88 171 VAL A C 1
ATOM 1350 O O . VAL A 1 171 ? 26.418 -13.924 -2.286 1.00 70.88 171 VAL A O 1
ATOM 1353 N N . CYS A 1 172 ? 25.686 -14.983 -4.123 1.00 78.69 172 CYS A N 1
ATOM 1354 C CA . CYS A 1 172 ? 24.295 -14.607 -3.925 1.00 78.69 172 CYS A CA 1
ATOM 1355 C C . CYS A 1 172 ? 23.709 -15.434 -2.779 1.00 78.69 172 CYS A C 1
ATOM 1357 O O . CYS A 1 172 ? 23.509 -16.636 -2.922 1.00 78.69 172 CYS A O 1
ATOM 1359 N N . THR A 1 173 ? 23.347 -14.795 -1.668 1.00 80.69 173 THR A N 1
ATOM 1360 C CA . THR A 1 173 ? 22.697 -15.475 -0.530 1.00 80.69 173 THR A CA 1
ATOM 1361 C C . THR A 1 173 ? 21.307 -16.024 -0.855 1.00 80.69 173 THR A C 1
ATOM 1363 O O . THR A 1 173 ? 20.747 -16.791 -0.080 1.00 80.69 173 THR A O 1
ATOM 1366 N N . LEU A 1 174 ? 20.734 -15.617 -1.990 1.00 79.00 174 LEU A N 1
ATOM 1367 C CA . LEU A 1 174 ? 19.421 -16.050 -2.459 1.00 79.00 174 LEU A CA 1
ATOM 1368 C C . LEU A 1 174 ? 19.506 -17.101 -3.571 1.00 79.00 174 LEU A C 1
ATOM 1370 O O . LEU A 1 174 ? 18.461 -17.454 -4.098 1.00 79.00 174 LEU A O 1
ATOM 1374 N N . TYR A 1 175 ? 20.703 -17.567 -3.950 1.00 78.44 175 TYR A N 1
ATOM 1375 C CA . TYR A 1 175 ? 20.914 -18.420 -5.128 1.00 78.44 175 TYR A CA 1
ATOM 1376 C C . TYR A 1 175 ? 19.970 -19.632 -5.175 1.00 78.44 175 TYR A C 1
ATOM 1378 O O . TYR A 1 175 ? 19.239 -19.785 -6.145 1.00 78.44 175 TYR A O 1
ATOM 1386 N N . GLU A 1 176 ? 19.893 -20.397 -4.084 1.00 74.88 176 GLU A N 1
ATOM 1387 C CA . GLU A 1 176 ? 19.083 -21.625 -3.995 1.00 74.88 176 GLU A CA 1
ATOM 1388 C C . GLU A 1 176 ? 17.564 -21.389 -4.077 1.00 74.88 176 GLU A C 1
ATOM 1390 O O . GLU A 1 176 ? 16.808 -22.287 -4.428 1.00 74.88 176 GLU A O 1
ATOM 1395 N N . ASN A 1 177 ? 17.095 -20.178 -3.755 1.00 78.81 177 ASN A N 1
ATOM 1396 C CA . ASN A 1 177 ? 15.666 -19.882 -3.587 1.00 78.81 177 ASN A CA 1
ATOM 1397 C C . ASN A 1 177 ? 15.152 -18.786 -4.540 1.00 78.81 177 ASN A C 1
ATOM 1399 O O . ASN A 1 177 ? 13.987 -18.388 -4.466 1.00 78.81 177 ASN A O 1
ATOM 1403 N N . CYS A 1 178 ? 16.015 -18.223 -5.388 1.00 81.75 178 CYS A N 1
ATOM 1404 C CA . CYS A 1 178 ? 15.669 -17.113 -6.268 1.00 81.75 178 CYS A CA 1
ATOM 1405 C C . CYS A 1 178 ? 15.205 -17.637 -7.626 1.00 81.75 178 CYS A C 1
ATOM 1407 O O . CYS A 1 178 ? 16.020 -17.990 -8.467 1.00 81.75 178 CYS A O 1
ATOM 1409 N N . ILE A 1 179 ? 13.896 -17.585 -7.865 1.00 81.69 179 ILE A N 1
ATOM 1410 C CA . ILE A 1 179 ? 13.274 -17.988 -9.137 1.00 81.69 179 ILE A CA 1
ATOM 1411 C C . ILE A 1 179 ? 13.127 -16.834 -10.144 1.00 81.69 179 ILE A C 1
ATOM 1413 O O . ILE A 1 179 ? 12.341 -16.916 -11.080 1.00 81.69 179 ILE A O 1
ATOM 1417 N N . ALA A 1 180 ? 13.837 -15.722 -9.934 1.00 85.69 180 ALA A N 1
ATOM 1418 C CA . ALA A 1 180 ? 13.767 -14.580 -10.839 1.00 85.69 180 ALA A CA 1
ATOM 1419 C C . ALA A 1 180 ? 14.519 -14.884 -12.151 1.00 85.69 180 ALA A C 1
ATOM 1421 O O . ALA A 1 180 ? 15.702 -15.226 -12.079 1.00 85.69 180 ALA A O 1
ATOM 1422 N N . PRO A 1 181 ? 13.896 -14.695 -13.328 1.00 80.00 181 PRO A N 1
ATOM 1423 C CA . PRO A 1 181 ? 14.497 -15.043 -14.617 1.00 80.00 181 PRO A CA 1
ATOM 1424 C C . PRO A 1 181 ? 15.626 -14.088 -15.017 1.00 80.00 181 PRO A C 1
ATOM 1426 O O . PRO A 1 181 ? 16.528 -14.480 -15.746 1.00 80.00 181 PRO A O 1
ATOM 1429 N N . LEU A 1 182 ? 15.615 -12.849 -14.508 1.00 83.75 182 LEU A N 1
ATOM 1430 C CA . LEU A 1 182 ? 16.695 -11.877 -14.683 1.00 83.75 182 LEU A CA 1
ATOM 1431 C C . LEU A 1 182 ? 17.454 -11.693 -13.364 1.00 83.75 182 LEU A C 1
ATOM 1433 O O . LEU A 1 182 ? 16.897 -11.205 -12.371 1.00 83.75 182 LEU A O 1
ATOM 1437 N N . CYS A 1 183 ? 18.743 -12.032 -13.360 1.00 86.81 183 CYS A N 1
ATOM 1438 C CA . CYS A 1 183 ? 19.609 -11.955 -12.191 1.00 86.81 183 CYS A CA 1
ATOM 1439 C C . CYS A 1 183 ? 20.756 -10.946 -12.405 1.00 86.81 183 CYS A C 1
ATOM 1441 O O . CYS A 1 183 ? 21.523 -11.059 -13.356 1.00 86.81 183 CYS A O 1
ATOM 1443 N N . PRO A 1 184 ? 20.964 -9.982 -11.488 1.00 85.62 184 PRO A N 1
ATOM 1444 C CA . PRO A 1 184 ? 22.051 -9.005 -11.603 1.00 85.62 184 PRO A CA 1
ATOM 1445 C C . PRO A 1 184 ? 23.454 -9.617 -11.472 1.00 85.62 184 PRO A C 1
ATOM 1447 O O . PRO A 1 184 ? 24.435 -8.978 -11.848 1.00 85.62 184 PRO A O 1
ATOM 1450 N N . LEU A 1 185 ? 23.554 -10.822 -10.908 1.00 83.12 185 LEU A N 1
ATOM 1451 C CA . LEU A 1 185 ? 24.814 -11.538 -10.702 1.00 83.12 185 LEU A CA 1
ATOM 1452 C C . LEU A 1 185 ? 25.110 -12.557 -11.807 1.00 83.12 185 LEU A C 1
ATOM 1454 O O . LEU A 1 185 ? 26.237 -13.043 -11.886 1.00 83.12 185 LEU A O 1
ATOM 1458 N N . ASP A 1 186 ? 24.137 -12.842 -12.674 1.00 79.75 186 ASP A N 1
ATOM 1459 C CA . ASP A 1 186 ? 24.310 -13.723 -13.822 1.00 79.75 186 ASP A CA 1
ATOM 1460 C C . ASP A 1 186 ? 24.145 -12.947 -15.133 1.00 79.75 186 ASP A C 1
ATOM 1462 O O . ASP A 1 186 ? 23.039 -12.604 -15.545 1.00 79.75 186 ASP A O 1
ATOM 1466 N N . ARG A 1 187 ? 25.265 -12.695 -15.818 1.00 77.12 187 ARG A N 1
ATOM 1467 C CA . ARG A 1 187 ? 25.275 -11.964 -17.094 1.00 77.12 187 ARG A CA 1
ATOM 1468 C C . ARG A 1 187 ? 24.528 -12.698 -18.205 1.00 77.12 187 ARG A C 1
ATOM 1470 O O . ARG A 1 187 ? 24.036 -12.031 -19.105 1.00 77.12 187 ARG A O 1
ATOM 1477 N N . SER A 1 188 ? 24.438 -14.025 -18.151 1.00 71.69 188 SER A N 1
ATOM 1478 C CA . SER A 1 188 ? 23.744 -14.804 -19.177 1.00 71.69 188 SER A CA 1
ATOM 1479 C C . SER A 1 188 ? 22.232 -14.597 -19.093 1.00 71.69 188 SER A C 1
ATOM 1481 O O . SER A 1 188 ? 21.589 -14.387 -20.119 1.00 71.69 188 SER A O 1
ATOM 1483 N N . SER A 1 189 ? 21.683 -14.542 -17.873 1.00 76.31 189 SER A N 1
ATOM 1484 C CA . SER A 1 189 ? 20.264 -14.243 -17.642 1.00 76.31 189 SER A CA 1
ATOM 1485 C C . SER A 1 189 ? 19.819 -12.882 -18.190 1.00 76.31 189 SER A C 1
ATOM 1487 O O . SER A 1 189 ? 18.670 -12.716 -18.577 1.00 76.31 189 SER A O 1
ATOM 1489 N N . LEU A 1 190 ? 20.725 -11.903 -18.278 1.00 78.44 190 LEU A N 1
ATOM 1490 C CA . LEU A 1 190 ? 20.420 -10.535 -18.713 1.00 78.44 190 LEU A CA 1
ATOM 1491 C C . LEU A 1 190 ? 20.059 -10.414 -20.203 1.00 78.44 190 LEU A C 1
ATOM 1493 O O . LEU A 1 190 ? 19.495 -9.397 -20.602 1.00 78.44 190 LEU A O 1
ATOM 1497 N N . ASN A 1 191 ? 20.337 -11.444 -21.003 1.00 73.44 191 ASN A N 1
ATOM 1498 C CA . ASN A 1 191 ? 19.878 -11.537 -22.391 1.00 73.44 191 ASN A CA 1
ATOM 1499 C C . ASN A 1 191 ? 18.474 -12.156 -22.514 1.00 73.44 191 ASN A C 1
ATOM 1501 O O . ASN A 1 191 ? 17.987 -12.352 -23.623 1.00 73.44 191 ASN A O 1
ATOM 1505 N N . GLY A 1 192 ? 17.845 -12.500 -21.389 1.00 72.25 192 GLY A N 1
ATOM 1506 C CA . GLY A 1 192 ? 16.528 -13.112 -21.345 1.00 72.25 192 GLY A CA 1
ATOM 1507 C C . GLY A 1 192 ? 15.373 -12.125 -21.507 1.00 72.25 192 GLY A C 1
ATOM 1508 O O . GLY A 1 192 ? 15.528 -10.899 -21.492 1.00 72.25 192 GLY A O 1
ATOM 1509 N N . ILE A 1 193 ? 14.185 -12.706 -21.619 1.00 83.19 193 ILE A N 1
ATOM 1510 C CA . ILE A 1 193 ? 12.900 -12.011 -21.583 1.00 83.19 193 ILE A CA 1
ATOM 1511 C C . ILE A 1 193 ? 12.314 -12.085 -20.170 1.00 83.19 193 ILE A C 1
ATOM 1513 O O . ILE A 1 193 ? 12.657 -12.979 -19.398 1.00 83.19 193 ILE A O 1
ATOM 1517 N N . TRP A 1 194 ? 11.448 -11.138 -19.821 1.00 87.56 194 TRP A N 1
ATOM 1518 C CA . TRP A 1 194 ? 10.741 -11.129 -18.541 1.00 87.56 194 TRP A CA 1
ATOM 1519 C C . TRP A 1 194 ? 9.271 -10.768 -18.726 1.00 87.56 194 TRP A C 1
ATOM 1521 O O . TRP A 1 194 ? 8.955 -9.785 -19.403 1.00 87.56 194 TRP A O 1
ATOM 1531 N N . TYR A 1 195 ? 8.385 -11.515 -18.078 1.00 84.75 195 TYR A N 1
ATOM 1532 C CA . TYR A 1 195 ? 6.951 -11.250 -18.051 1.00 84.75 195 TYR A CA 1
ATOM 1533 C C . TYR A 1 195 ? 6.525 -10.577 -16.734 1.00 84.75 195 TYR A C 1
ATOM 1535 O O . TYR A 1 195 ? 7.092 -10.858 -15.678 1.00 84.75 195 TYR A O 1
ATOM 1543 N N . PRO A 1 196 ? 5.519 -9.681 -16.739 1.00 86.50 196 PRO A N 1
ATOM 1544 C CA . PRO A 1 196 ? 5.136 -8.931 -15.536 1.00 86.50 196 PRO A CA 1
ATOM 1545 C C . PRO A 1 196 ? 4.597 -9.749 -14.359 1.00 86.50 19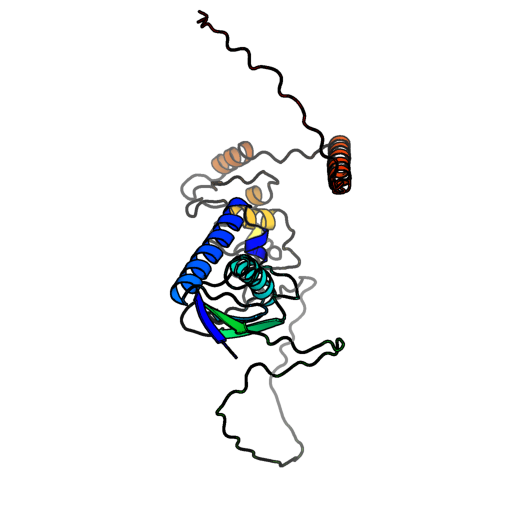6 PRO A C 1
ATOM 1547 O O . PRO A 1 196 ? 4.544 -9.230 -13.242 1.00 86.50 196 PRO A O 1
ATOM 1550 N N . ASP A 1 197 ? 4.165 -10.980 -14.606 1.00 83.50 197 ASP A N 1
ATOM 1551 C CA . ASP A 1 197 ? 3.714 -11.956 -13.615 1.00 83.50 197 ASP A CA 1
ATOM 1552 C C . ASP A 1 197 ? 4.850 -12.823 -13.047 1.00 83.50 197 ASP A C 1
ATOM 1554 O O . ASP A 1 197 ? 4.657 -13.475 -12.019 1.00 83.50 197 ASP A O 1
ATOM 1558 N N . GLU A 1 198 ? 6.043 -12.784 -13.644 1.00 84.38 198 GLU A N 1
ATOM 1559 C CA . GLU A 1 198 ? 7.221 -13.488 -13.143 1.00 84.38 198 GLU A CA 1
ATOM 1560 C C . GLU A 1 198 ? 7.873 -12.771 -11.954 1.00 84.38 198 GLU A C 1
ATOM 1562 O O . GLU A 1 198 ? 7.830 -11.545 -11.791 1.00 84.38 198 GLU A O 1
ATOM 1567 N N . GLU A 1 199 ? 8.554 -13.552 -11.117 1.00 88.19 199 GLU A N 1
ATOM 1568 C CA . GLU A 1 199 ? 9.231 -13.040 -9.931 1.00 88.19 199 GLU A CA 1
ATOM 1569 C C . GLU A 1 199 ? 10.394 -12.100 -10.273 1.00 88.19 199 GLU A C 1
ATOM 1571 O O . GLU A 1 199 ? 11.147 -12.280 -11.226 1.00 88.19 199 GLU A O 1
ATOM 1576 N N . ILE A 1 200 ? 10.588 -11.096 -9.419 1.00 91.44 200 ILE A N 1
ATOM 1577 C CA . ILE A 1 200 ? 11.676 -10.123 -9.540 1.00 91.44 200 ILE A CA 1
ATOM 1578 C C . ILE A 1 200 ? 12.724 -10.432 -8.473 1.00 91.44 200 ILE A C 1
ATOM 1580 O O . ILE A 1 200 ? 12.386 -10.700 -7.316 1.00 91.44 200 ILE A O 1
ATOM 1584 N N . CYS A 1 201 ? 14.008 -10.324 -8.827 1.00 89.06 201 CYS A N 1
ATOM 1585 C CA . CYS A 1 201 ? 15.105 -10.568 -7.893 1.00 89.06 201 CYS A CA 1
ATOM 1586 C C . CYS A 1 201 ? 14.942 -9.740 -6.595 1.00 89.06 201 CYS A C 1
ATOM 1588 O O . CYS A 1 201 ? 14.744 -8.518 -6.609 1.00 89.06 201 CYS A O 1
ATOM 1590 N N . ARG A 1 202 ? 15.046 -10.421 -5.445 1.00 87.56 202 ARG A N 1
ATOM 1591 C CA . ARG A 1 202 ? 14.819 -9.850 -4.101 1.00 87.56 202 ARG A CA 1
ATOM 1592 C C . ARG A 1 202 ? 16.094 -9.330 -3.430 1.00 87.56 202 ARG A C 1
ATOM 1594 O O . ARG A 1 202 ? 16.058 -8.932 -2.266 1.00 87.56 202 ARG A O 1
ATOM 1601 N N . SER A 1 203 ? 17.220 -9.316 -4.148 1.00 84.44 203 SER A N 1
ATOM 1602 C CA . SER A 1 203 ? 18.495 -8.829 -3.616 1.00 84.44 203 SER A CA 1
ATOM 1603 C C . SER A 1 203 ? 18.375 -7.381 -3.135 1.00 84.44 203 SER A C 1
ATOM 1605 O O . SER A 1 203 ? 17.999 -6.479 -3.890 1.00 84.44 203 SER A O 1
ATOM 1607 N N . ARG A 1 204 ? 18.729 -7.146 -1.866 1.00 83.31 204 ARG A N 1
ATOM 1608 C CA . ARG A 1 204 ? 18.748 -5.801 -1.269 1.00 83.31 204 ARG A CA 1
ATOM 1609 C C . ARG A 1 204 ? 19.890 -4.943 -1.815 1.00 83.31 204 ARG A C 1
ATOM 1611 O O . ARG A 1 204 ? 19.729 -3.734 -1.927 1.00 83.31 204 ARG A O 1
ATOM 1618 N N . ILE A 1 205 ? 21.002 -5.573 -2.199 1.00 84.44 205 ILE A N 1
ATOM 1619 C CA . ILE A 1 205 ? 22.204 -4.899 -2.711 1.00 84.44 205 ILE A CA 1
ATOM 1620 C C . ILE A 1 205 ? 21.937 -4.344 -4.115 1.00 84.44 205 ILE A C 1
ATOM 1622 O O . ILE A 1 205 ? 22.180 -3.173 -4.393 1.00 84.44 205 ILE A O 1
ATOM 1626 N N . HIS A 1 206 ? 21.363 -5.171 -4.990 1.00 83.12 206 HIS A N 1
ATOM 1627 C CA . HIS A 1 206 ? 21.130 -4.816 -6.394 1.00 83.12 206 HIS A CA 1
ATOM 1628 C C . HIS A 1 206 ? 19.744 -4.217 -6.654 1.00 83.12 206 HIS A C 1
ATOM 1630 O O . HIS A 1 206 ? 19.461 -3.751 -7.753 1.00 83.12 206 HIS A O 1
ATOM 1636 N N . GLY A 1 207 ? 18.879 -4.147 -5.639 1.00 81.44 207 GLY A N 1
ATOM 1637 C CA . GLY A 1 207 ? 17.503 -3.677 -5.786 1.00 81.44 207 GLY A CA 1
ATOM 1638 C C . GLY A 1 207 ? 17.345 -2.228 -6.267 1.00 81.44 207 GLY A C 1
ATOM 1639 O O . GLY A 1 207 ? 16.226 -1.833 -6.607 1.00 81.44 207 GLY A O 1
ATOM 1640 N N . ASN A 1 208 ? 18.428 -1.446 -6.298 1.00 86.50 208 ASN A N 1
ATOM 1641 C CA . ASN A 1 208 ? 18.458 -0.071 -6.791 1.00 86.50 208 ASN A CA 1
ATOM 1642 C C . ASN A 1 208 ? 18.791 0.074 -8.282 1.00 86.50 208 ASN A C 1
ATOM 1644 O O . ASN A 1 208 ? 18.708 1.194 -8.787 1.00 86.50 208 ASN A O 1
ATOM 1648 N N . LEU A 1 209 ? 19.112 -1.016 -8.986 1.00 90.06 209 LEU A N 1
ATOM 1649 C CA . LEU A 1 209 ? 19.342 -0.988 -10.431 1.00 90.06 209 LEU A CA 1
ATOM 1650 C C . LEU A 1 209 ? 18.107 -0.462 -11.180 1.00 90.06 209 LEU A C 1
ATOM 1652 O O . LEU A 1 209 ? 16.961 -0.738 -10.806 1.00 90.06 209 LEU A O 1
ATOM 1656 N N . SER A 1 210 ? 18.347 0.317 -12.237 1.00 89.12 210 SER A N 1
ATOM 1657 C CA . SER A 1 210 ? 17.314 0.969 -13.055 1.00 89.12 210 SER A CA 1
ATOM 1658 C C . SER A 1 210 ? 16.295 -0.031 -13.598 1.00 89.12 210 SER A C 1
ATOM 1660 O O . SER A 1 210 ? 15.098 0.143 -13.364 1.00 89.12 210 SER A O 1
ATOM 1662 N N . TRP A 1 211 ? 16.761 -1.107 -14.233 1.00 90.81 211 TRP A N 1
ATOM 1663 C CA . TRP A 1 211 ? 15.897 -2.134 -14.815 1.00 90.81 211 TRP A CA 1
ATOM 1664 C C . TRP A 1 211 ? 15.082 -2.900 -13.768 1.00 90.81 211 TRP A C 1
ATOM 1666 O O . TRP A 1 211 ? 13.897 -3.136 -13.977 1.00 90.81 211 TRP A O 1
ATOM 1676 N N . MET A 1 212 ? 15.638 -3.178 -12.585 1.00 91.06 212 MET A N 1
ATOM 1677 C CA . MET A 1 212 ? 14.878 -3.805 -11.493 1.00 91.06 212 MET A CA 1
ATOM 1678 C C . MET A 1 212 ? 13.795 -2.871 -10.934 1.00 91.06 212 MET A C 1
ATOM 1680 O O . MET A 1 212 ? 12.698 -3.299 -10.568 1.00 91.06 212 MET A O 1
ATOM 1684 N N . ARG A 1 213 ? 14.075 -1.562 -10.866 1.00 91.44 213 ARG A N 1
ATOM 1685 C CA . ARG A 1 213 ? 13.062 -0.555 -10.513 1.00 91.44 213 ARG A CA 1
ATOM 1686 C C . ARG A 1 213 ? 11.977 -0.462 -11.587 1.00 91.44 213 ARG A C 1
ATOM 1688 O O . ARG A 1 213 ? 10.819 -0.244 -11.226 1.00 91.44 213 ARG A O 1
ATOM 1695 N N . ALA A 1 214 ? 12.332 -0.626 -12.861 1.00 91.06 214 ALA A N 1
ATOM 1696 C CA . ALA A 1 214 ? 11.382 -0.685 -13.965 1.00 91.06 214 ALA A CA 1
ATOM 1697 C C . ALA A 1 214 ? 10.491 -1.931 -13.869 1.00 91.06 214 ALA A C 1
ATOM 1699 O O . ALA A 1 214 ? 9.275 -1.763 -13.854 1.00 91.06 214 ALA A O 1
ATOM 1700 N N . GLN A 1 215 ? 11.051 -3.130 -13.651 1.00 91.94 215 GLN A N 1
ATOM 1701 C CA . GLN A 1 215 ? 10.272 -4.362 -13.446 1.00 91.94 215 GLN A CA 1
ATOM 1702 C C . GLN A 1 215 ? 9.211 -4.186 -12.354 1.00 91.94 215 GLN A C 1
ATOM 1704 O O . GLN A 1 215 ? 8.033 -4.431 -12.581 1.00 91.94 215 GLN A O 1
ATOM 1709 N N . ARG A 1 216 ? 9.574 -3.637 -11.183 1.00 92.19 216 ARG A N 1
ATOM 1710 C CA . ARG A 1 216 ? 8.605 -3.414 -10.088 1.00 92.19 216 ARG A CA 1
ATOM 1711 C C . ARG A 1 216 ? 7.506 -2.408 -10.428 1.00 92.19 216 ARG A C 1
ATOM 1713 O O . ARG A 1 216 ? 6.429 -2.460 -9.837 1.00 92.19 216 ARG A O 1
ATOM 1720 N N . LYS A 1 217 ? 7.791 -1.437 -11.297 1.00 91.12 217 LYS A N 1
ATOM 1721 C CA . LYS A 1 217 ? 6.802 -0.454 -11.757 1.00 91.12 217 LYS A CA 1
ATOM 1722 C C . LYS A 1 217 ? 5.884 -1.071 -12.809 1.00 91.12 217 LYS A C 1
ATOM 1724 O O . LYS A 1 217 ? 4.675 -0.869 -12.721 1.00 91.12 217 LYS A O 1
ATOM 1729 N N . ILE A 1 218 ? 6.443 -1.841 -13.740 1.00 90.62 218 ILE A N 1
ATOM 1730 C CA . ILE A 1 218 ? 5.714 -2.543 -14.800 1.00 90.62 218 ILE A CA 1
ATOM 1731 C C . ILE A 1 218 ? 4.819 -3.617 -14.186 1.00 90.62 218 ILE A C 1
ATOM 1733 O O . ILE A 1 218 ? 3.622 -3.561 -14.412 1.00 90.62 218 ILE A O 1
ATOM 1737 N N . ALA A 1 219 ? 5.314 -4.459 -13.275 1.00 90.19 219 ALA A N 1
ATOM 1738 C CA . ALA A 1 219 ? 4.510 -5.469 -12.571 1.00 90.19 219 ALA A CA 1
ATOM 1739 C C . ALA A 1 219 ? 3.272 -4.894 -11.846 1.00 90.19 219 ALA A C 1
ATOM 1741 O O . ALA A 1 219 ? 2.288 -5.588 -11.618 1.00 90.19 219 ALA A O 1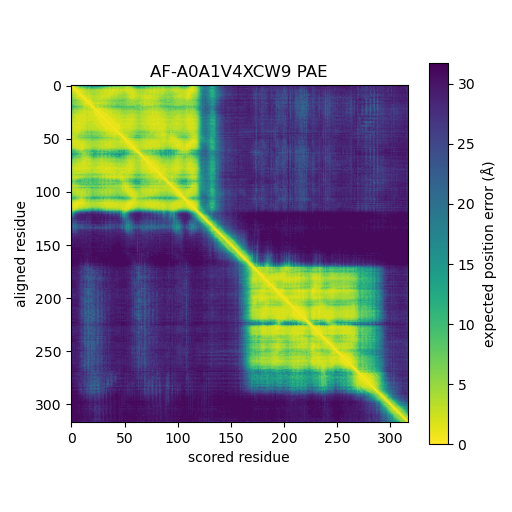
ATOM 1742 N N . LYS A 1 220 ? 3.302 -3.605 -11.475 1.00 88.38 220 LYS A N 1
ATOM 1743 C CA . LYS A 1 220 ? 2.163 -2.904 -10.855 1.00 88.38 220 LYS A CA 1
ATOM 1744 C C . LYS A 1 220 ? 1.238 -2.206 -11.850 1.00 88.38 220 LYS A C 1
ATOM 1746 O O . LYS A 1 220 ? 0.109 -1.891 -11.487 1.00 88.38 220 LYS A O 1
ATOM 1751 N N . SER A 1 221 ? 1.742 -1.870 -13.034 1.00 85.06 221 SER A N 1
ATOM 1752 C CA . SER A 1 221 ? 1.081 -0.962 -13.985 1.00 85.06 221 SER A CA 1
ATOM 1753 C C . SER A 1 221 ? 0.632 -1.660 -15.262 1.00 85.06 221 SER A C 1
ATOM 1755 O O . SER A 1 221 ? -0.259 -1.160 -15.944 1.00 85.06 221 SER A O 1
ATOM 1757 N N . ALA A 1 222 ? 1.268 -2.775 -15.600 1.00 79.38 222 ALA A N 1
ATOM 1758 C CA . ALA A 1 222 ? 0.996 -3.563 -16.780 1.00 79.38 222 ALA A CA 1
ATOM 1759 C C . ALA A 1 222 ? -0.223 -4.461 -16.548 1.00 79.38 222 ALA A C 1
ATOM 1761 O O . ALA A 1 222 ? -0.527 -4.859 -15.420 1.00 79.38 222 ALA A O 1
ATOM 1762 N N . ASN A 1 223 ? -0.945 -4.758 -17.624 1.00 73.38 223 ASN A N 1
ATOM 1763 C CA . ASN A 1 223 ? -2.048 -5.712 -17.571 1.00 73.38 223 ASN A CA 1
ATOM 1764 C C . ASN A 1 223 ? -1.491 -7.147 -17.523 1.00 73.38 223 ASN A C 1
ATOM 1766 O O . ASN A 1 223 ? -0.389 -7.382 -17.998 1.00 73.38 223 ASN A O 1
ATOM 1770 N N . ARG A 1 224 ? -2.209 -8.140 -16.991 1.00 63.91 224 ARG A N 1
ATOM 1771 C CA . ARG A 1 224 ? -1.657 -9.511 -16.867 1.00 63.91 224 ARG A CA 1
ATOM 1772 C C . ARG A 1 224 ? -1.342 -10.184 -18.212 1.00 63.91 224 ARG A C 1
ATOM 1774 O O . ARG A 1 224 ? -0.577 -11.130 -18.247 1.00 63.91 224 ARG A O 1
ATOM 1781 N N . THR A 1 225 ? -1.890 -9.666 -19.307 1.00 62.81 225 THR A N 1
ATOM 1782 C CA . THR A 1 225 ? -1.689 -10.165 -20.680 1.00 62.81 225 THR A CA 1
ATOM 1783 C C . THR A 1 225 ? -0.673 -9.329 -21.469 1.00 62.81 225 THR A C 1
ATOM 1785 O O . THR A 1 225 ? -0.714 -9.283 -22.691 1.00 62.81 225 THR A O 1
ATOM 1788 N N . SER A 1 226 ? 0.186 -8.568 -20.793 1.00 66.56 226 SER A N 1
ATOM 1789 C CA . SER A 1 226 ? 0.945 -7.473 -21.412 1.00 66.56 226 SER A CA 1
ATOM 1790 C C . SER A 1 226 ? 2.219 -7.889 -22.156 1.00 66.56 226 SER A C 1
ATOM 1792 O O . SER A 1 226 ? 3.096 -7.055 -22.310 1.00 66.56 226 SER A O 1
ATOM 1794 N N . GLY A 1 227 ? 2.331 -9.113 -22.674 1.00 81.12 227 GLY A N 1
ATOM 1795 C CA . GLY A 1 227 ? 3.521 -9.540 -23.422 1.00 81.12 227 GLY A CA 1
ATOM 1796 C C . GLY A 1 227 ? 4.802 -9.552 -22.575 1.00 81.12 227 GLY A C 1
ATOM 1797 O O . GLY A 1 227 ? 4.754 -9.438 -21.347 1.00 81.12 227 GLY A O 1
ATOM 1798 N N . TYR A 1 228 ? 5.954 -9.701 -23.230 1.00 84.62 228 TYR A N 1
ATOM 1799 C CA . TYR A 1 228 ? 7.254 -9.773 -22.558 1.00 84.62 228 TYR A CA 1
ATOM 1800 C C . TYR A 1 228 ? 8.047 -8.470 -22.675 1.00 84.62 228 TYR A C 1
ATOM 1802 O O . TYR A 1 228 ? 7.838 -7.647 -23.566 1.00 84.62 228 TYR A O 1
ATOM 1810 N N . PHE A 1 229 ? 8.994 -8.280 -21.765 1.00 88.94 229 PHE A N 1
ATOM 1811 C CA . PHE A 1 229 ? 9.889 -7.132 -21.743 1.00 88.94 229 PHE A CA 1
ATOM 1812 C C . PHE A 1 229 ? 11.337 -7.603 -21.807 1.00 88.94 229 PHE A C 1
ATOM 1814 O O . PHE A 1 229 ? 11.748 -8.499 -21.071 1.00 88.94 229 PHE A O 1
ATOM 1821 N N . THR A 1 230 ? 12.126 -6.957 -22.659 1.00 88.06 230 THR A N 1
ATOM 1822 C CA . THR A 1 230 ? 13.569 -7.196 -22.757 1.00 88.06 230 THR A CA 1
ATOM 1823 C C . THR A 1 230 ? 14.336 -6.282 -21.807 1.00 88.06 230 THR A C 1
ATOM 1825 O O . THR A 1 230 ? 13.852 -5.226 -21.378 1.00 88.06 230 THR A O 1
ATOM 1828 N N . LEU A 1 231 ? 15.588 -6.631 -21.508 1.00 86.94 231 LEU A N 1
ATOM 1829 C CA . LEU A 1 231 ? 16.439 -5.787 -20.672 1.00 86.94 231 LEU A CA 1
ATOM 1830 C C . LEU A 1 231 ? 16.640 -4.377 -21.259 1.00 86.94 231 LEU A C 1
ATOM 1832 O O . LEU A 1 231 ? 16.737 -3.409 -20.502 1.00 86.94 231 LEU A O 1
ATOM 1836 N N . ALA A 1 232 ? 16.659 -4.237 -22.588 1.00 88.44 232 ALA A N 1
ATOM 1837 C CA . ALA A 1 232 ? 16.760 -2.943 -23.263 1.00 88.44 232 ALA A CA 1
ATOM 1838 C C . ALA A 1 232 ? 15.567 -2.028 -22.932 1.00 88.44 232 ALA A C 1
ATOM 1840 O O . ALA A 1 232 ? 15.754 -0.847 -22.627 1.00 88.44 232 ALA A O 1
ATOM 1841 N N . MET A 1 233 ? 14.352 -2.587 -22.912 1.00 90.19 233 MET A N 1
ATOM 1842 C CA . MET A 1 233 ? 13.138 -1.872 -22.506 1.00 90.19 233 MET A CA 1
ATOM 1843 C C . MET A 1 233 ? 13.187 -1.504 -21.021 1.00 90.19 233 MET A C 1
ATOM 1845 O O . MET A 1 233 ? 12.885 -0.372 -20.647 1.00 90.19 233 MET A O 1
ATOM 1849 N N . LEU A 1 234 ? 13.617 -2.435 -20.165 1.00 91.31 234 LEU A N 1
ATOM 1850 C CA . LEU A 1 234 ? 13.672 -2.230 -18.715 1.00 91.31 234 LEU A CA 1
ATOM 1851 C C . LEU A 1 234 ? 14.734 -1.198 -18.301 1.00 91.31 234 LEU A C 1
ATOM 1853 O O . LEU A 1 234 ? 14.521 -0.431 -17.363 1.00 91.31 234 LEU A O 1
ATOM 1857 N N . ASN A 1 235 ? 15.873 -1.145 -18.994 1.00 91.38 235 ASN A N 1
ATOM 1858 C CA . ASN A 1 235 ? 16.915 -0.146 -18.744 1.00 91.38 235 ASN A CA 1
ATOM 1859 C C . ASN A 1 235 ? 16.556 1.251 -19.265 1.00 91.38 235 ASN A C 1
ATOM 1861 O O . ASN A 1 235 ? 17.192 2.231 -18.868 1.00 91.38 235 ASN A O 1
ATOM 1865 N N . ARG A 1 236 ? 15.529 1.374 -20.113 1.00 85.06 236 ARG A N 1
ATOM 1866 C CA . ARG A 1 236 ? 15.041 2.662 -20.606 1.00 85.06 236 ARG A CA 1
ATOM 1867 C C . ARG A 1 236 ? 14.490 3.471 -19.428 1.00 85.06 236 ARG A C 1
ATOM 1869 O O . ARG A 1 236 ? 13.478 3.112 -18.826 1.00 85.06 236 ARG A O 1
ATOM 1876 N N . ASN A 1 237 ? 15.115 4.606 -19.111 1.00 85.94 237 ASN A N 1
ATOM 1877 C CA . ASN A 1 237 ? 14.604 5.554 -18.113 1.00 85.94 237 ASN A CA 1
ATOM 1878 C C . ASN A 1 237 ? 13.392 6.331 -18.666 1.00 85.94 237 ASN A C 1
ATOM 1880 O O . ASN A 1 237 ? 13.454 7.539 -18.877 1.00 85.94 237 ASN A O 1
ATOM 1884 N N . CYS A 1 238 ? 12.305 5.623 -18.964 1.00 86.06 238 CYS A N 1
ATOM 1885 C CA . CYS A 1 238 ? 11.072 6.158 -19.528 1.00 86.06 238 CYS A CA 1
ATOM 1886 C C . CYS A 1 238 ? 9.980 6.316 -18.455 1.00 86.06 238 CYS A C 1
ATOM 1888 O O . CYS A 1 238 ? 10.101 5.868 -17.306 1.00 86.06 238 CYS A O 1
ATOM 1890 N N . ILE A 1 239 ? 8.893 7.000 -18.815 1.00 85.88 239 ILE A N 1
ATOM 1891 C CA . ILE A 1 239 ? 7.732 7.169 -17.937 1.00 85.88 239 ILE A CA 1
ATOM 1892 C C . ILE A 1 239 ? 6.802 5.969 -18.118 1.00 85.88 239 ILE A C 1
ATOM 1894 O O . ILE A 1 239 ? 6.084 5.880 -19.108 1.00 85.88 239 ILE A O 1
ATOM 1898 N N . ILE A 1 240 ? 6.773 5.082 -17.126 1.00 88.06 240 ILE A N 1
ATOM 1899 C CA . ILE A 1 240 ? 5.873 3.924 -17.106 1.00 88.06 240 ILE A CA 1
ATOM 1900 C C . ILE A 1 240 ? 4.462 4.396 -16.730 1.00 88.06 240 ILE A C 1
ATOM 1902 O O . ILE A 1 240 ? 4.247 4.881 -15.615 1.00 88.06 240 ILE A O 1
ATOM 1906 N N . ARG A 1 241 ? 3.517 4.282 -17.669 1.00 84.50 241 ARG A N 1
ATOM 1907 C CA . ARG A 1 241 ? 2.096 4.624 -17.485 1.00 84.50 241 ARG A CA 1
ATOM 1908 C C . ARG A 1 241 ? 1.259 3.364 -17.193 1.00 84.50 241 ARG A C 1
ATOM 1910 O O . ARG A 1 241 ? 1.695 2.263 -17.529 1.00 84.50 241 ARG A O 1
ATOM 1917 N N . PRO A 1 242 ? 0.072 3.495 -16.571 1.00 82.19 242 PRO A N 1
ATOM 1918 C CA . PRO A 1 242 ? -0.876 2.386 -16.454 1.00 82.19 242 PRO A CA 1
ATOM 1919 C C . PRO A 1 242 ? -1.266 1.851 -17.836 1.00 82.19 242 PRO A C 1
ATOM 1921 O O . PRO A 1 242 ? -1.537 2.645 -18.734 1.00 82.19 242 PRO A O 1
ATOM 1924 N N . GLY A 1 243 ? -1.301 0.528 -17.990 1.00 82.31 243 GLY A N 1
ATOM 1925 C CA . GLY A 1 243 ? -1.584 -0.126 -19.269 1.00 82.31 243 GLY A CA 1
ATOM 1926 C C . GLY A 1 243 ? -0.379 -0.230 -20.204 1.00 82.31 243 GLY A C 1
ATOM 1927 O O . GLY A 1 243 ? -0.575 -0.397 -21.400 1.00 82.31 243 GLY A O 1
ATOM 1928 N N . ILE A 1 244 ? 0.851 -0.115 -19.686 1.00 87.19 244 ILE A N 1
ATOM 1929 C CA . ILE A 1 244 ? 2.052 -0.391 -20.481 1.00 87.19 244 ILE A CA 1
ATOM 1930 C C . ILE A 1 244 ? 2.025 -1.837 -20.995 1.00 87.19 244 ILE A C 1
ATOM 1932 O O . ILE A 1 244 ? 1.751 -2.766 -20.228 1.00 87.19 244 ILE A O 1
ATOM 1936 N N . THR A 1 245 ? 2.319 -2.001 -22.280 1.00 89.44 245 THR A N 1
ATOM 1937 C CA . THR A 1 245 ? 2.353 -3.295 -22.967 1.00 89.44 245 THR A CA 1
ATOM 1938 C C . THR A 1 245 ? 3.776 -3.575 -23.433 1.00 89.44 245 THR A C 1
ATOM 1940 O O . THR A 1 245 ? 4.497 -2.658 -23.833 1.00 89.44 245 THR A O 1
ATOM 1943 N N . GLY A 1 246 ? 4.193 -4.824 -23.300 1.00 87.44 246 GLY A N 1
ATOM 1944 C CA . GLY A 1 246 ? 5.430 -5.387 -23.814 1.00 87.44 246 GLY A CA 1
ATOM 1945 C C . GLY A 1 246 ? 5.264 -5.917 -25.237 1.00 87.44 246 GLY A C 1
ATOM 1946 O O . GLY A 1 246 ? 4.294 -5.591 -25.920 1.00 87.44 246 GLY A O 1
ATOM 1947 N N . LEU A 1 247 ? 6.238 -6.705 -25.679 1.00 83.50 247 LEU A N 1
ATOM 1948 C CA . LEU A 1 247 ? 6.300 -7.279 -27.022 1.00 83.50 247 LEU A CA 1
ATOM 1949 C C . LEU A 1 247 ? 5.490 -8.583 -27.090 1.00 83.50 247 LEU A C 1
ATOM 1951 O O . LEU A 1 247 ? 5.390 -9.312 -26.097 1.00 83.50 247 LEU A O 1
ATOM 1955 N N . ASP A 1 248 ? 4.914 -8.871 -28.256 1.00 80.81 248 ASP A N 1
ATOM 1956 C CA . ASP A 1 248 ? 4.200 -10.121 -28.523 1.00 80.81 248 ASP A CA 1
ATOM 1957 C C . ASP A 1 248 ? 5.199 -11.214 -28.957 1.00 80.81 248 ASP A C 1
ATOM 1959 O O . ASP A 1 248 ? 5.969 -10.980 -29.895 1.00 80.81 248 ASP A O 1
ATOM 1963 N N . PRO A 1 249 ? 5.209 -12.401 -28.313 1.00 75.56 249 PRO A N 1
ATOM 1964 C CA . PRO A 1 249 ? 6.090 -13.513 -28.684 1.00 75.56 249 PRO A CA 1
ATOM 1965 C C . PRO A 1 249 ? 5.806 -14.122 -30.066 1.00 75.56 249 PRO A C 1
ATOM 1967 O O . PRO A 1 249 ? 6.653 -14.844 -30.586 1.00 75.56 249 PRO A O 1
ATOM 1970 N N . ASN A 1 250 ? 4.637 -13.868 -30.660 1.00 75.56 250 ASN A N 1
ATOM 1971 C CA . ASN A 1 250 ? 4.259 -14.412 -31.969 1.00 75.56 250 ASN A CA 1
ATOM 1972 C C . ASN A 1 250 ? 4.672 -13.509 -33.142 1.00 75.56 250 ASN A C 1
ATOM 1974 O O . ASN A 1 250 ? 4.557 -13.909 -34.301 1.00 75.56 250 ASN A O 1
ATOM 1978 N N . GLU A 1 251 ? 5.136 -12.295 -32.856 1.00 77.44 251 GLU A N 1
ATOM 1979 C CA . GLU A 1 251 ? 5.568 -11.314 -33.847 1.00 77.44 251 GLU A CA 1
ATOM 1980 C C . GLU A 1 251 ? 7.097 -11.127 -33.815 1.00 77.44 251 GLU A C 1
ATOM 1982 O O . GLU A 1 251 ? 7.744 -11.391 -32.800 1.00 77.44 251 GLU A O 1
ATOM 1987 N N . PRO A 1 252 ? 7.723 -10.649 -34.909 1.00 79.62 252 PRO A N 1
ATOM 1988 C CA . PRO A 1 252 ? 9.163 -10.401 -34.927 1.00 79.62 252 PRO A CA 1
ATOM 1989 C C . PRO A 1 252 ? 9.569 -9.337 -33.893 1.00 79.62 252 PRO A C 1
ATOM 1991 O O . PRO A 1 252 ? 8.944 -8.279 -33.801 1.00 79.62 252 PRO A O 1
ATOM 1994 N N . GLU A 1 253 ? 10.637 -9.596 -33.135 1.00 80.44 253 GLU A N 1
ATOM 1995 C CA . GLU A 1 253 ? 11.061 -8.750 -32.008 1.00 80.44 253 GLU A CA 1
ATOM 1996 C C . GLU A 1 253 ? 11.587 -7.373 -32.444 1.00 80.44 253 GLU A C 1
ATOM 1998 O O . GLU A 1 253 ? 11.165 -6.350 -31.905 1.00 80.44 253 GLU A O 1
ATOM 2003 N N . GLU A 1 254 ? 12.499 -7.315 -33.422 1.00 84.00 254 GLU A N 1
ATOM 2004 C CA . GLU A 1 254 ? 13.220 -6.075 -33.761 1.00 84.00 254 GLU A CA 1
ATOM 2005 C C . GLU A 1 254 ? 12.298 -4.906 -34.167 1.00 84.00 254 GLU A C 1
ATOM 2007 O O . GLU A 1 254 ? 12.488 -3.791 -33.662 1.00 84.00 254 GLU A O 1
ATOM 2012 N N . PRO A 1 255 ? 11.273 -5.103 -35.027 1.00 88.81 255 PRO A N 1
ATOM 2013 C CA . PRO A 1 255 ? 10.362 -4.024 -35.401 1.00 88.81 255 PRO A CA 1
ATOM 2014 C C . PRO A 1 255 ? 9.508 -3.548 -34.224 1.00 88.81 255 PRO A C 1
ATOM 2016 O O . PRO A 1 255 ? 9.277 -2.344 -34.082 1.00 88.81 255 PRO A O 1
ATOM 2019 N N . GLN A 1 256 ? 9.051 -4.475 -33.376 1.00 87.31 256 GLN A N 1
ATOM 2020 C CA . GLN A 1 256 ? 8.250 -4.149 -32.199 1.00 87.31 256 GLN A CA 1
ATOM 2021 C C . GLN A 1 256 ? 9.082 -3.388 -31.165 1.00 87.31 256 GLN A C 1
ATOM 2023 O O . GLN A 1 256 ? 8.640 -2.356 -30.663 1.00 87.31 256 GLN A O 1
ATOM 2028 N N . LEU A 1 257 ? 10.310 -3.842 -30.896 1.00 88.31 257 LEU A N 1
ATOM 2029 C CA . LEU A 1 257 ? 11.223 -3.195 -29.959 1.00 88.31 257 LEU A CA 1
ATOM 2030 C C . LEU A 1 257 ? 11.534 -1.763 -30.397 1.00 88.31 257 LEU A C 1
ATOM 2032 O O . LEU A 1 257 ? 11.499 -0.849 -29.575 1.00 88.31 257 LEU A O 1
ATOM 2036 N N . LYS A 1 258 ? 11.783 -1.543 -31.693 1.00 90.00 258 LYS A N 1
ATOM 2037 C CA . LYS A 1 258 ? 12.024 -0.199 -32.229 1.00 90.00 258 LYS A CA 1
ATOM 2038 C C . LYS A 1 258 ? 10.821 0.721 -32.009 1.00 90.00 258 LYS A C 1
ATOM 2040 O O . LYS A 1 258 ? 10.985 1.788 -31.423 1.00 90.00 258 LYS A O 1
ATOM 2045 N N . ARG A 1 259 ? 9.616 0.275 -32.391 1.00 89.75 259 ARG A N 1
ATOM 2046 C CA . ARG A 1 259 ? 8.364 1.021 -32.159 1.00 89.75 259 ARG A CA 1
ATOM 2047 C C . ARG A 1 259 ? 8.172 1.339 -30.679 1.00 89.75 259 ARG A C 1
ATOM 2049 O O . ARG A 1 259 ? 7.911 2.480 -30.317 1.00 89.75 259 ARG A O 1
ATOM 2056 N N . TRP A 1 260 ? 8.388 0.350 -29.817 1.00 90.56 260 TRP A N 1
ATOM 2057 C CA . TRP A 1 260 ? 8.241 0.517 -28.379 1.00 90.56 260 TRP A CA 1
ATOM 2058 C C . TRP A 1 260 ? 9.203 1.569 -27.818 1.00 90.56 260 TRP A C 1
ATOM 2060 O O . TRP A 1 260 ? 8.803 2.396 -26.998 1.00 90.56 260 TRP A O 1
ATOM 2070 N N . LEU A 1 261 ? 10.466 1.565 -28.256 1.00 89.38 261 LEU A N 1
ATOM 2071 C CA . LEU A 1 261 ? 11.474 2.535 -27.822 1.00 89.38 261 LEU A CA 1
ATOM 2072 C C . LEU A 1 261 ? 11.160 3.961 -28.292 1.00 89.38 261 LEU A C 1
ATOM 2074 O O . LEU A 1 261 ? 11.476 4.909 -27.562 1.00 89.38 261 LEU A O 1
ATOM 2078 N N . ASP A 1 262 ? 10.555 4.105 -29.469 1.00 88.06 262 ASP A N 1
ATOM 2079 C CA . ASP A 1 262 ? 10.121 5.390 -30.021 1.00 88.06 262 ASP A CA 1
ATOM 2080 C C . ASP A 1 262 ? 8.908 5.943 -29.249 1.00 88.06 262 ASP A C 1
ATOM 2082 O O . ASP A 1 262 ? 8.906 7.113 -28.858 1.00 88.06 262 ASP A O 1
ATOM 2086 N N . ASP A 1 263 ? 7.940 5.085 -28.915 1.00 86.25 263 ASP A N 1
ATOM 2087 C CA . ASP A 1 263 ? 6.759 5.439 -28.112 1.00 86.25 263 ASP A CA 1
ATOM 2088 C C . ASP A 1 263 ? 7.102 5.753 -26.642 1.00 86.25 263 ASP A C 1
ATOM 2090 O O . ASP A 1 263 ? 6.375 6.479 -25.953 1.00 86.25 263 ASP A O 1
ATOM 2094 N N . HIS A 1 264 ? 8.234 5.236 -26.153 1.00 86.75 264 HIS A N 1
ATOM 2095 C CA . HIS A 1 264 ? 8.717 5.413 -24.782 1.00 86.75 264 HIS A CA 1
ATOM 2096 C C . HIS A 1 264 ? 10.069 6.149 -24.754 1.00 86.75 264 HIS A C 1
ATOM 2098 O O . HIS A 1 264 ? 11.117 5.561 -24.429 1.00 86.75 264 HIS A O 1
ATOM 2104 N N . PRO A 1 265 ? 10.077 7.465 -25.051 1.00 84.94 265 PRO A N 1
ATOM 2105 C CA . PRO A 1 265 ? 11.298 8.253 -25.051 1.00 84.94 265 PRO A CA 1
ATOM 2106 C C . PRO A 1 265 ? 11.899 8.350 -23.646 1.00 84.94 265 PRO A C 1
ATOM 2108 O O . PRO A 1 265 ? 11.206 8.311 -22.620 1.00 84.94 265 PRO A O 1
ATOM 2111 N N . VAL A 1 266 ? 13.225 8.494 -23.605 1.00 86.56 266 VAL A N 1
ATOM 2112 C CA . VAL A 1 266 ? 13.960 8.705 -22.355 1.00 86.56 266 VAL A CA 1
ATOM 2113 C C . VAL A 1 266 ? 13.452 9.982 -21.696 1.00 86.56 266 VAL A C 1
ATOM 2115 O O . VAL A 1 266 ? 13.249 11.013 -22.339 1.00 86.56 266 VAL A O 1
ATOM 2118 N N . LYS A 1 267 ? 13.221 9.908 -20.387 1.00 82.94 267 LYS A N 1
ATOM 2119 C CA . LYS A 1 267 ? 12.782 11.047 -19.600 1.00 82.94 267 LYS A CA 1
ATOM 2120 C C . LYS A 1 267 ? 13.814 12.166 -19.723 1.00 82.94 267 LYS A C 1
ATOM 2122 O O . LYS A 1 267 ? 14.978 11.964 -19.392 1.00 82.94 267 LYS A O 1
ATOM 2127 N N . ARG A 1 268 ? 13.357 13.354 -20.130 1.00 80.38 268 ARG A N 1
ATOM 2128 C CA . ARG A 1 268 ? 14.186 14.561 -20.153 1.00 80.38 268 ARG A CA 1
ATOM 2129 C C . ARG A 1 268 ? 14.775 14.801 -18.763 1.00 80.38 268 ARG A C 1
ATOM 2131 O O . ARG A 1 268 ? 14.027 14.936 -17.787 1.00 80.38 268 ARG A O 1
ATOM 2138 N N . GLU A 1 269 ? 16.096 14.852 -18.684 1.00 74.81 269 GLU A N 1
ATOM 2139 C CA . GLU A 1 269 ? 16.783 15.321 -17.489 1.00 74.81 269 GLU A CA 1
ATOM 2140 C C . GLU A 1 269 ? 16.483 16.813 -17.320 1.00 74.81 269 GLU A C 1
ATOM 2142 O O . GLU A 1 269 ? 16.453 17.578 -18.284 1.00 74.81 269 GLU A O 1
ATOM 2147 N N . MET A 1 270 ? 16.137 17.220 -16.102 1.00 70.25 270 MET A N 1
ATOM 2148 C CA . MET A 1 270 ? 15.914 18.637 -15.821 1.00 70.25 270 MET A CA 1
ATOM 2149 C C . MET A 1 270 ? 17.268 19.336 -15.789 1.00 70.25 270 MET A C 1
ATOM 2151 O O . MET A 1 270 ? 18.195 18.795 -15.186 1.00 70.25 270 MET A O 1
ATOM 2155 N N . SER A 1 271 ? 17.372 20.528 -16.380 1.00 83.94 271 SER A N 1
ATOM 2156 C CA . SER A 1 271 ? 18.592 21.328 -16.249 1.00 83.94 271 SER A CA 1
ATOM 2157 C C . SER A 1 271 ? 18.852 21.668 -14.779 1.00 83.94 271 SER A C 1
ATOM 2159 O O . SER A 1 271 ? 17.924 21.721 -13.965 1.00 83.94 271 SER A O 1
ATOM 2161 N N . GLU A 1 272 ? 20.112 21.916 -14.427 1.00 82.00 272 GLU A N 1
ATOM 2162 C CA . GLU A 1 272 ? 20.496 22.294 -13.061 1.00 82.00 272 GLU A CA 1
ATOM 2163 C C . GLU A 1 272 ? 19.734 23.538 -12.578 1.00 82.00 272 GLU A C 1
ATOM 2165 O O . GLU A 1 272 ? 19.257 23.584 -11.441 1.00 82.00 272 GLU A O 1
ATOM 2170 N N . GLU A 1 273 ? 19.515 24.496 -13.480 1.00 80.94 273 GLU A N 1
ATOM 2171 C CA . GLU A 1 273 ? 18.704 25.691 -13.246 1.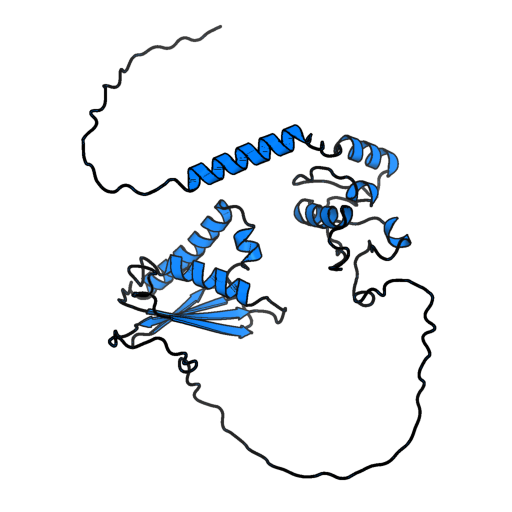00 80.94 273 GLU A CA 1
ATOM 2172 C C . GLU A 1 273 ? 17.229 25.352 -12.970 1.00 80.94 273 GLU A C 1
ATOM 2174 O O . GLU A 1 273 ? 16.633 25.878 -12.027 1.00 80.94 273 GLU A O 1
ATOM 2179 N N . GLU A 1 274 ? 16.632 24.426 -13.733 1.00 81.94 274 GLU A N 1
ATOM 2180 C CA . GLU A 1 274 ? 15.251 23.967 -13.526 1.00 81.94 274 GLU A CA 1
ATOM 2181 C C . GLU A 1 274 ? 15.115 23.206 -12.192 1.00 81.94 274 GLU A C 1
ATOM 2183 O O . GLU A 1 274 ? 14.131 23.383 -11.462 1.00 81.94 274 GLU A O 1
ATOM 2188 N N . ILE A 1 275 ? 16.124 22.407 -11.824 1.00 81.69 275 ILE A N 1
ATOM 2189 C CA . ILE A 1 275 ? 16.209 21.727 -10.524 1.00 81.69 275 ILE A CA 1
ATOM 2190 C C . ILE A 1 275 ?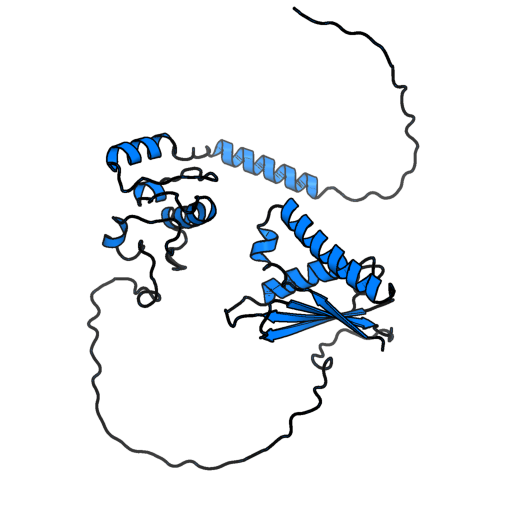 16.258 22.757 -9.391 1.00 81.69 275 ILE A C 1
ATOM 2192 O O . ILE A 1 275 ? 15.503 22.636 -8.421 1.00 81.69 275 ILE A O 1
ATOM 2196 N N . LEU A 1 276 ? 17.119 23.772 -9.501 1.00 86.62 276 LEU A N 1
ATOM 2197 C CA . LEU A 1 276 ? 17.280 24.812 -8.486 1.00 86.62 276 LEU A CA 1
ATOM 2198 C C . LEU A 1 276 ? 16.005 25.651 -8.332 1.00 86.62 276 LEU A C 1
ATOM 2200 O O . LEU A 1 276 ? 15.546 25.890 -7.211 1.00 86.62 276 LEU A O 1
ATOM 2204 N N . MET A 1 277 ? 15.369 26.018 -9.446 1.00 82.69 277 MET A N 1
ATOM 2205 C CA . MET A 1 277 ? 14.100 26.743 -9.451 1.00 82.69 277 MET A CA 1
ATOM 2206 C C . MET A 1 277 ? 12.992 25.938 -8.754 1.00 82.69 277 MET A C 1
ATOM 2208 O O . MET A 1 277 ? 12.255 26.480 -7.924 1.00 82.69 277 MET A O 1
ATOM 2212 N N . ARG A 1 278 ? 12.900 24.626 -9.017 1.00 81.19 278 ARG A N 1
ATOM 2213 C CA . ARG A 1 278 ? 11.934 23.739 -8.345 1.00 81.19 278 ARG A CA 1
ATOM 2214 C C . ARG A 1 278 ? 12.232 23.556 -6.860 1.00 81.19 278 ARG A C 1
ATOM 2216 O O . ARG A 1 278 ? 11.288 23.556 -6.069 1.00 81.19 278 ARG A O 1
ATOM 2223 N N . LYS A 1 279 ? 13.506 23.465 -6.460 1.00 84.25 279 LYS A N 1
ATOM 2224 C CA . LYS A 1 279 ? 13.908 23.450 -5.041 1.00 84.25 279 LYS A CA 1
ATOM 2225 C C . LYS A 1 279 ? 13.474 24.737 -4.330 1.00 84.25 279 LYS A C 1
ATOM 2227 O O . LYS A 1 279 ? 12.844 24.664 -3.279 1.00 84.25 279 LYS A O 1
ATOM 2232 N N . SER A 1 280 ? 13.707 25.898 -4.944 1.00 81.06 280 SER A N 1
ATOM 2233 C CA . SER A 1 280 ? 13.285 27.206 -4.417 1.00 81.06 280 SER A CA 1
ATOM 2234 C C . SER A 1 280 ? 11.760 27.333 -4.284 1.00 81.06 280 SER A C 1
ATOM 2236 O O . SER A 1 280 ? 11.249 27.816 -3.270 1.00 81.06 280 SER A O 1
ATOM 2238 N N . LEU A 1 281 ? 10.996 26.867 -5.278 1.00 81.62 281 LEU A N 1
ATOM 2239 C CA . LEU A 1 281 ? 9.530 26.827 -5.206 1.00 81.62 281 LEU A CA 1
ATOM 2240 C C . LEU A 1 281 ? 9.032 25.906 -4.082 1.00 81.62 281 LEU A C 1
ATOM 2242 O O . LEU A 1 281 ? 8.174 26.313 -3.300 1.00 81.62 281 LEU A O 1
ATOM 2246 N N . ALA A 1 282 ? 9.595 24.700 -3.961 1.00 75.69 282 ALA A N 1
ATOM 2247 C CA . ALA A 1 282 ? 9.242 23.759 -2.900 1.00 75.69 282 ALA A CA 1
ATOM 2248 C C . ALA A 1 282 ? 9.528 24.337 -1.504 1.00 75.69 282 ALA A C 1
ATOM 2250 O O . ALA A 1 282 ? 8.684 24.242 -0.613 1.00 75.69 282 ALA A O 1
ATOM 2251 N N . GLN A 1 283 ? 10.670 25.007 -1.334 1.00 78.69 283 GLN A N 1
ATOM 2252 C CA . GLN A 1 283 ? 11.051 25.638 -0.073 1.00 78.69 283 GLN A CA 1
ATOM 2253 C C . GLN A 1 283 ? 10.111 26.793 0.300 1.00 78.69 283 GLN A C 1
ATOM 2255 O O . GLN A 1 283 ? 9.650 26.863 1.437 1.00 78.69 283 GLN A O 1
ATOM 2260 N N . ARG A 1 284 ? 9.701 27.626 -0.667 1.00 74.00 284 ARG A N 1
ATOM 2261 C CA . ARG A 1 284 ? 8.680 28.670 -0.446 1.00 74.00 284 ARG A CA 1
ATOM 2262 C C . ARG A 1 284 ? 7.315 28.104 -0.042 1.00 74.00 284 ARG A C 1
ATOM 2264 O O . ARG A 1 284 ? 6.621 28.704 0.778 1.00 74.00 284 ARG A O 1
ATOM 2271 N N . CYS A 1 285 ? 6.918 26.953 -0.584 1.00 65.75 285 CYS A N 1
ATOM 2272 C CA . CYS A 1 285 ? 5.683 26.274 -0.180 1.00 65.75 285 CYS A CA 1
ATOM 2273 C C . CYS A 1 285 ? 5.742 25.711 1.250 1.00 65.75 285 CYS A C 1
ATOM 2275 O O . CYS A 1 285 ? 4.698 25.631 1.897 1.00 65.75 285 CYS A O 1
ATOM 2277 N N . LEU A 1 286 ? 6.925 25.325 1.739 1.00 65.25 286 LEU A N 1
ATOM 2278 C CA . LEU A 1 286 ? 7.112 24.865 3.119 1.00 65.25 286 LEU A CA 1
ATOM 2279 C C . LEU A 1 286 ? 7.037 26.027 4.117 1.00 65.25 286 LEU A C 1
ATOM 2281 O O . LEU A 1 286 ? 6.332 25.902 5.113 1.00 65.25 286 LEU A O 1
ATOM 2285 N N . VAL A 1 287 ? 7.652 27.176 3.808 1.00 62.94 287 VAL A N 1
ATOM 2286 C CA . VAL A 1 287 ? 7.586 28.387 4.655 1.00 62.94 287 VAL A CA 1
ATOM 2287 C C . VAL A 1 287 ? 6.135 28.849 4.842 1.00 62.94 287 VAL A C 1
ATOM 2289 O O . VAL A 1 287 ? 5.666 28.991 5.965 1.00 62.94 287 VAL A O 1
ATOM 2292 N N . ARG A 1 288 ? 5.350 28.919 3.757 1.00 56.53 288 ARG A N 1
ATOM 2293 C CA . ARG A 1 288 ? 3.917 29.282 3.824 1.00 56.53 288 ARG A CA 1
ATOM 2294 C C . ARG A 1 288 ? 3.039 28.309 4.624 1.00 56.53 288 ARG A C 1
ATOM 2296 O O . ARG A 1 288 ? 1.916 28.664 4.972 1.00 56.53 288 ARG A O 1
ATOM 2303 N N . LYS A 1 289 ? 3.492 27.073 4.861 1.00 56.12 289 LYS A N 1
ATOM 2304 C CA . LYS A 1 289 ? 2.790 26.107 5.722 1.00 56.12 289 LYS A CA 1
ATOM 2305 C C . LYS A 1 289 ? 3.168 26.252 7.200 1.00 56.12 289 LYS A C 1
ATOM 2307 O O . LYS A 1 289 ? 2.377 25.818 8.028 1.00 56.12 289 LYS A O 1
ATOM 2312 N N . GLY A 1 290 ? 4.318 26.856 7.510 1.00 48.94 290 GLY A N 1
ATOM 2313 C CA . GLY A 1 290 ? 4.762 27.149 8.877 1.00 48.94 290 GLY A CA 1
ATOM 2314 C C . GLY A 1 290 ? 4.101 28.387 9.493 1.00 48.94 290 GLY A C 1
ATOM 2315 O O . GLY A 1 290 ? 3.868 28.402 10.693 1.00 48.94 290 GLY A O 1
ATOM 2316 N N . ASP A 1 291 ? 3.704 29.369 8.678 1.00 47.41 291 ASP A N 1
ATOM 2317 C CA . ASP A 1 291 ? 3.170 30.659 9.160 1.00 47.41 291 ASP A CA 1
ATOM 2318 C C . ASP A 1 291 ? 1.657 30.675 9.459 1.00 47.41 291 ASP A C 1
ATOM 2320 O O . ASP A 1 291 ? 1.073 31.731 9.706 1.00 47.41 291 ASP A O 1
ATOM 2324 N N . LYS A 1 292 ? 0.975 29.522 9.458 1.00 44.66 292 LYS A N 1
ATOM 2325 C CA . LYS A 1 292 ? -0.422 29.456 9.920 1.00 44.66 292 LYS A CA 1
ATOM 2326 C C . LYS A 1 292 ? -0.476 29.313 11.440 1.00 44.66 292 LYS A C 1
ATOM 2328 O O . LYS A 1 292 ? -0.821 28.253 11.954 1.00 44.66 292 LYS A O 1
ATOM 2333 N N . VAL A 1 293 ? -0.171 30.399 12.144 1.00 41.72 293 VAL A N 1
ATOM 2334 C CA . VAL A 1 293 ? -0.605 30.587 13.535 1.00 41.72 293 VAL A CA 1
ATOM 2335 C C . VAL A 1 293 ? -2.126 30.818 13.519 1.00 41.72 293 VAL A C 1
ATOM 2337 O O . VAL A 1 293 ? -2.586 31.693 12.779 1.00 41.72 293 VAL A O 1
ATOM 2340 N N . PRO A 1 294 ? -2.941 30.059 14.275 1.00 41.75 294 PRO A N 1
ATOM 2341 C CA . PRO A 1 294 ? -4.343 30.398 14.475 1.00 41.75 294 PRO A CA 1
ATOM 2342 C C . PRO A 1 294 ? -4.395 31.644 15.360 1.00 41.75 294 PRO A C 1
ATOM 2344 O O . PRO A 1 294 ? -4.096 31.575 16.547 1.00 41.75 294 PRO A O 1
ATOM 2347 N N . VAL A 1 295 ? -4.734 32.796 14.784 1.00 40.28 295 VAL A N 1
ATOM 2348 C CA . VAL A 1 295 ? -5.100 33.964 15.589 1.00 40.28 295 VAL A CA 1
ATOM 2349 C C . VAL A 1 295 ? -6.572 33.804 15.949 1.00 40.28 295 VAL A C 1
ATOM 2351 O O . VAL A 1 295 ? -7.449 33.897 15.087 1.00 40.28 295 VAL A O 1
ATOM 2354 N N . GLU A 1 296 ? -6.825 33.492 17.217 1.00 41.72 296 GLU A N 1
ATOM 2355 C CA . GLU A 1 296 ? -8.150 33.562 17.819 1.00 41.72 296 GLU A CA 1
ATOM 2356 C C . GLU A 1 296 ? -8.666 35.009 17.825 1.00 41.72 296 GLU A C 1
ATOM 2358 O O . GLU A 1 296 ? -7.952 35.942 18.181 1.00 41.72 296 GLU A O 1
ATOM 2363 N N . GLY A 1 297 ? -9.942 35.160 17.466 1.00 47.72 297 GLY A N 1
ATOM 2364 C CA . GLY A 1 297 ? -10.826 36.178 18.029 1.00 47.72 297 GLY A CA 1
ATOM 2365 C C . GLY A 1 297 ? -10.611 37.632 17.614 1.00 47.72 297 GLY A C 1
ATOM 2366 O O . GLY A 1 297 ? -10.113 38.415 18.407 1.00 47.72 297 GLY A O 1
ATOM 2367 N N . VAL A 1 298 ? -11.180 38.044 16.474 1.00 38.66 298 VAL A N 1
ATOM 2368 C CA . VAL A 1 298 ? -11.879 39.343 16.385 1.00 38.66 298 VAL A CA 1
ATOM 2369 C C . VAL A 1 298 ? -13.101 39.189 15.482 1.00 38.66 298 VAL A C 1
ATOM 2371 O O . VAL A 1 298 ? -13.009 39.002 14.271 1.00 38.66 298 VAL A O 1
ATOM 2374 N N . SER A 1 299 ? -14.272 39.278 16.099 1.00 46.62 299 SER A N 1
ATOM 2375 C CA . SER A 1 299 ? -15.557 39.494 15.451 1.00 46.62 299 SER A CA 1
ATOM 2376 C C . SER A 1 299 ? -15.620 40.896 14.844 1.00 46.62 299 SER A C 1
ATOM 2378 O O . SER A 1 299 ? -15.585 41.879 15.577 1.00 46.62 299 SER A O 1
ATOM 2380 N N . THR A 1 300 ? -15.799 41.002 13.529 1.00 39.97 300 THR A N 1
ATOM 2381 C CA . THR A 1 300 ? -16.517 42.132 12.915 1.00 39.97 300 THR A CA 1
ATOM 2382 C C . THR A 1 300 ? -17.248 41.672 11.647 1.00 39.97 300 THR A C 1
ATOM 2384 O O . THR A 1 300 ? -16.733 40.823 10.914 1.00 39.97 300 THR A O 1
ATOM 2387 N N . PRO A 1 301 ? -18.470 42.174 11.383 1.00 46.84 301 PRO A N 1
ATOM 2388 C CA . PRO A 1 301 ? -19.299 41.704 10.284 1.00 46.84 301 PRO A CA 1
ATOM 2389 C C . PRO A 1 301 ? -18.927 42.427 8.987 1.00 46.84 301 PRO A C 1
ATOM 2391 O O . PRO A 1 301 ? -19.031 43.647 8.890 1.00 46.84 301 PRO A O 1
ATOM 2394 N N . ILE A 1 302 ? -18.529 41.667 7.965 1.00 40.59 302 ILE A N 1
ATOM 2395 C CA . ILE A 1 302 ? -18.342 42.194 6.611 1.00 40.59 302 ILE A CA 1
ATOM 2396 C C . ILE A 1 302 ? -19.685 42.135 5.878 1.00 40.59 302 ILE A C 1
ATOM 2398 O O . ILE A 1 302 ? -20.191 41.065 5.531 1.00 40.59 302 ILE A O 1
ATOM 2402 N N . SER A 1 303 ? -20.252 43.316 5.648 1.00 41.09 303 SER A N 1
ATOM 2403 C CA . SER A 1 303 ? -21.404 43.563 4.785 1.00 41.09 303 SER A CA 1
ATOM 2404 C C . SER A 1 303 ? -21.159 43.020 3.374 1.00 41.09 303 SER A C 1
ATOM 2406 O O . SER A 1 303 ? -20.182 43.375 2.715 1.00 41.09 303 SER A O 1
ATOM 2408 N N . LYS A 1 304 ? -22.066 42.165 2.889 1.00 42.38 304 LYS A N 1
ATOM 2409 C CA . LYS A 1 304 ? -22.073 41.692 1.498 1.00 42.38 304 LYS A CA 1
ATOM 2410 C C . LYS A 1 304 ? -22.455 42.846 0.558 1.00 42.38 304 LYS A C 1
ATOM 2412 O O . LYS A 1 304 ? -23.509 43.444 0.772 1.00 42.38 304 LYS A O 1
ATOM 2417 N N . PRO A 1 305 ? -21.690 43.130 -0.509 1.00 43.94 305 PRO A N 1
ATOM 2418 C CA . PRO A 1 305 ? -22.171 43.984 -1.588 1.00 43.94 305 PRO A CA 1
ATOM 2419 C C . PRO A 1 305 ? -23.236 43.251 -2.433 1.00 43.94 305 PRO A C 1
ATOM 2421 O O . PRO A 1 305 ? -23.230 42.016 -2.504 1.00 43.94 305 PRO A O 1
ATOM 2424 N N . PRO A 1 306 ? -24.172 43.984 -3.062 1.00 44.78 306 PRO A N 1
ATOM 2425 C CA . PRO A 1 306 ? -25.348 43.398 -3.691 1.00 44.78 306 PRO A CA 1
ATOM 2426 C C . PRO A 1 306 ? -25.017 42.685 -5.008 1.00 44.78 306 PRO A C 1
ATOM 2428 O O . PRO A 1 306 ? -24.325 43.209 -5.882 1.00 44.78 306 PRO A O 1
ATOM 2431 N N . LEU A 1 307 ? -25.589 41.488 -5.159 1.00 41.53 307 LEU A N 1
ATOM 2432 C CA . LEU A 1 307 ? -25.666 40.730 -6.406 1.00 41.53 307 LEU A CA 1
ATOM 2433 C C . LEU A 1 307 ? -26.459 41.525 -7.454 1.00 41.53 307 LEU A C 1
ATOM 2435 O O . LEU A 1 307 ? -27.685 41.609 -7.375 1.00 41.53 307 LEU A O 1
ATOM 2439 N N . LYS A 1 308 ? -25.779 42.057 -8.473 1.00 41.28 308 LYS A N 1
ATOM 2440 C CA . LYS A 1 308 ? -26.445 42.489 -9.707 1.00 41.28 308 LYS A CA 1
ATOM 2441 C C . LYS A 1 308 ? -26.830 41.251 -10.522 1.00 41.28 308 LYS A C 1
ATOM 2443 O O . LYS A 1 308 ? -25.967 40.567 -11.067 1.00 41.28 308 LYS A O 1
ATOM 2448 N N . ARG A 1 309 ? -28.134 40.971 -10.600 1.00 45.81 309 ARG A N 1
ATOM 2449 C CA . ARG A 1 309 ? -28.739 40.203 -11.699 1.00 45.81 309 ARG A CA 1
ATOM 2450 C C . ARG A 1 309 ? -28.864 41.125 -12.914 1.00 45.81 309 ARG A C 1
ATOM 2452 O O . ARG A 1 309 ? -29.391 42.222 -12.786 1.00 45.81 309 ARG A O 1
ATOM 2459 N N . GLY A 1 310 ? -28.405 40.650 -14.063 1.00 38.88 310 GLY A N 1
ATOM 2460 C CA . GLY A 1 310 ? -28.621 41.226 -15.393 1.00 38.88 310 GLY A CA 1
ATOM 2461 C C . GLY A 1 310 ? -27.974 40.272 -16.396 1.00 38.88 310 GLY A C 1
ATOM 2462 O O . GLY A 1 310 ? -26.763 40.103 -16.366 1.00 38.88 310 GLY A O 1
ATOM 2463 N N . GLU A 1 311 ? -28.736 39.347 -16.975 1.00 38.53 311 GLU A N 1
ATOM 2464 C CA . GLU A 1 311 ? -29.462 39.490 -18.249 1.00 38.53 311 GLU A CA 1
ATOM 2465 C C . GLU A 1 311 ? -28.597 39.158 -19.475 1.00 38.53 311 GLU A C 1
ATOM 2467 O O . GLU A 1 311 ? -27.502 39.673 -19.651 1.00 38.53 311 GLU A O 1
ATOM 2472 N N . GLY A 1 312 ? -29.165 38.342 -20.369 1.00 37.22 312 GLY A N 1
ATOM 2473 C CA . GLY A 1 312 ? -28.992 38.557 -21.806 1.00 37.22 312 GLY A CA 1
ATOM 2474 C C . GLY A 1 312 ? -27.912 37.754 -22.532 1.00 37.22 312 GLY A C 1
ATOM 2475 O O . GLY A 1 312 ? -26.771 38.175 -22.663 1.00 37.22 312 GLY A O 1
ATOM 2476 N N . ARG A 1 313 ? -28.357 36.643 -23.132 1.00 43.75 313 ARG A N 1
ATOM 2477 C CA . ARG A 1 313 ? -27.850 36.017 -24.371 1.00 43.75 313 ARG A CA 1
ATOM 2478 C C . ARG A 1 313 ? -27.057 36.955 -25.297 1.00 43.75 313 ARG A C 1
ATOM 2480 O O . ARG A 1 313 ? -27.607 37.974 -25.702 1.00 43.75 313 ARG A O 1
ATOM 2487 N N . LYS A 1 314 ? -25.952 36.450 -25.867 1.00 42.22 314 LYS A N 1
ATOM 2488 C CA . LYS A 1 314 ? -25.678 36.540 -27.318 1.00 42.22 314 LYS A CA 1
ATOM 2489 C C . LYS A 1 314 ? -25.010 35.254 -27.825 1.00 42.22 314 LYS A C 1
ATOM 2491 O O . LYS A 1 314 ? -23.988 34.830 -27.299 1.00 42.22 314 LYS A O 1
ATOM 2496 N N . LYS A 1 315 ? -25.643 34.638 -28.831 1.00 45.06 315 LYS A N 1
ATOM 2497 C CA . LYS A 1 315 ? -25.014 33.708 -29.780 1.00 45.06 315 LYS A CA 1
ATOM 2498 C C . LYS A 1 315 ? -24.018 34.503 -30.630 1.00 45.06 315 LYS A C 1
ATOM 2500 O O . LYS A 1 315 ? -24.314 35.650 -30.959 1.00 45.06 315 LYS A O 1
ATOM 2505 N N . CYS A 1 316 ? -22.920 33.871 -31.018 1.00 38.81 316 CYS A N 1
ATOM 2506 C CA . CYS A 1 316 ? -21.991 34.369 -32.029 1.00 38.81 316 CYS A CA 1
ATOM 2507 C C . CYS A 1 316 ? -21.749 33.271 -33.088 1.00 38.81 316 CYS A C 1
ATOM 2509 O O . CYS A 1 316 ? -21.999 32.105 -32.776 1.00 38.81 316 CYS A O 1
ATOM 2511 N N . PRO A 1 317 ? -21.393 33.690 -34.316 1.00 54.59 317 PRO A N 1
ATOM 2512 C CA . PRO A 1 317 ? -21.806 33.092 -35.592 1.00 54.59 317 PRO A CA 1
ATOM 2513 C C . PRO A 1 317 ? -21.093 31.803 -35.992 1.00 54.59 317 PRO A C 1
ATOM 2515 O O . PRO A 1 317 ? -19.941 31.594 -35.551 1.00 54.59 317 PRO A O 1
#

=== Feature glossary ===
Key to the feature types in this record:

pLDDT. pLDDT is the predicted lDDT-Cα score: AlphaFold's confidence that the local environment of each residue (all inter-atomic distances within 15 Å) is correctly placed. It is a per-residue number between 0 and 100, with higher meaning more reliable.

Radius of gyration, Cα contacts, bounding box. The geometric summary reports three shape descriptors. Rg (radius of gyration) measures how spread out the Cα atoms are about their centre of mass; compact globular proteins have small Rg, elongated or unfolded ones large. Cα contacts (<8 Å, |i−j|>4) count long-range residue pairs in spatial proximity — high for tightly packed folds, near zero for rods or random coil. The bounding-box extents give the protein's footprint along x, y, z in Å.

Backbone torsions (φ/ψ). Backbone dihedral angles. Every residue except chain termini has a φ (preceding-C → N → Cα → C) and a ψ (N → Cα → C → next-N). They are reported in degrees following the IUPAC sign convention. Secondary structure is essentially a statement about which (φ, ψ) basin each residue occupies.

Contact-map, Ramachandran, and PAE plots. Plot images: a contact map (which residues are close in 3D, as an N×N binary image), a Ramachandran scatter (backbone torsion angles, revealing secondary-structure composition at a glance), and — for AlphaFold structures — a PAE heatmap (pairwise prediction confidence).

Predicted aligned error. Predicted Aligned Error (PAE) is an AlphaFold confidence matrix: entry (i, j) is the expected error in the position of residue j, in ångströms, when the prediction is superimposed on the true structure at residue i. Low PAE within a block of residues means that block is internally rigid and well-predicted; high PAE between two blocks means their relative placement is uncertain even if each block individually is confident.

Secondary structure (3-state, P-SEA). Three-state secondary structure (P-SEA) collapses the eight DSSP classes into helix (a), strand (b), and coil (c). P-SEA assigns these from Cα geometry alone — distances and angles — without requiring backbone oxygens, so it works on any Cα trace.

Solvent-accessible surface area. Solvent-accessible surface area (SASA) is the area in Å² traced out by the centre of a 1.4 Å probe sphere (a water molecule) rolled over the protein's van der Waals surface (Shrake–Rupley / Lee–Richards construction). Buried residues have near-zero SASA; fully exposed residues can exceed 200 Å². The total SASA scales roughly with the number of surface residues.

Foldseek 3Di. The Foldseek 3Di string encodes local tertiary geometry as a 20-letter alphabet — one character per residue — derived from the relative positions of nearby Cα atoms. Unlike the amino-acid sequence, 3Di is a direct function of the 3D structure, so two proteins with the same fold have similar 3Di strings even at low sequence identity.

B-factor. For experimental (PDB) structures, the B-factor (temperature factor) quantifies the positional spread of each atom in the crystal — a combination of thermal vibration and static disorder — in units of Å². High B-factors mark flexible loops or poorly resolved regions; low B-factors mark the rigid, well-ordered core.

mmCIF coordinates. The mmCIF block holds the 3D Cartesian coordinates of each backbone atom (N, Cα, C, O) in ångströms. mmCIF is the PDB's canonical archive format — a tagged-loop text representation of the atomic model.

InterPro / GO / CATH / organism. Functional annotations link the protein to curated databases. InterPro entries identify conserved domains and families by matching the sequence against member-database signatures (Pfam, PROSITE, CDD, …). Gene Ontology (GO) terms describe molecular function, biological process, and cellular component in a controlled vocabulary. CATH places the structure in a hierarchical fold classification (Class/Architecture/Topology/Homologous-superfamily). The organism is the source species.

Rendered structure images. Structure images are PyMOL renders from six orthogonal camera directions. Cartoon representation draws helices as coils and strands as arrows; sticks shows the backbone as bonds; surface shows the solvent-excluded envelope. Rainbow coloring maps sequence position to hue (blue→red, N→C); chain coloring assigns a distinct color per polypeptide.

Sequence. This is the polypeptide sequence — one letter per residue, N-terminus first. Length ranges from a few dozen residues for small domains to over a thousand for large multi-domain proteins.

Secondary structure (8-state, DSSP). The SS8 string is DSSP's per-residue secondary-structure call. α-helix (H) means an i→i+4 H-bond ladder; β-strand (E) means the residue participates in a β-sheet; 3₁₀ (G) and π (I) are tighter and wider helices; T/S are turns/bends; '-' is loop.

Nearest PDB structures. Structural nearest neighbors (via Foldseek easy-search vs the PDB). Reported per hit: target PDB id, E-value, and alignment TM-score. A TM-score above ~0.5 is the conventional threshold for 'same fold'.